Protein AF-A0A3M1GYH8-F1 (afdb_monomer_lite)

Structure (mmCIF, N/CA/C/O backbone):
data_AF-A0A3M1GYH8-F1
#
_entry.id   AF-A0A3M1GYH8-F1
#
loop_
_atom_site.group_PDB
_atom_site.id
_atom_site.type_symbol
_atom_site.label_atom_id
_atom_site.label_alt_id
_atom_site.label_comp_id
_atom_site.label_asym_id
_atom_site.label_entity_id
_atom_site.label_seq_id
_atom_site.pdbx_PDB_ins_code
_atom_site.Cartn_x
_atom_site.Cartn_y
_atom_site.Cartn_z
_atom_site.occupancy
_atom_site.B_iso_or_equiv
_atom_site.auth_seq_id
_atom_site.auth_comp_id
_atom_site.auth_asym_id
_atom_site.auth_atom_id
_atom_site.pdbx_PDB_model_num
ATOM 1 N N . GLY A 1 1 ? -8.811 22.558 -6.169 1.00 33.16 1 GLY A N 1
ATOM 2 C CA . GLY A 1 1 ? -7.437 22.663 -5.653 1.00 33.16 1 GLY A CA 1
ATOM 3 C C . GLY A 1 1 ? -6.498 22.270 -6.764 1.00 33.16 1 GLY A C 1
ATOM 4 O O . GLY A 1 1 ? -6.787 21.299 -7.447 1.00 33.16 1 GLY A O 1
ATOM 5 N N . SER A 1 2 ? -5.457 23.058 -7.014 1.00 28.38 2 SER A N 1
ATOM 6 C CA . SER A 1 2 ? -4.393 22.708 -7.958 1.00 28.38 2 SER A CA 1
ATOM 7 C C . SER A 1 2 ? -3.522 21.616 -7.342 1.00 28.38 2 SER A C 1
ATOM 9 O O . SER A 1 2 ? -2.990 21.822 -6.253 1.00 28.38 2 SER A O 1
ATOM 11 N N . VAL A 1 3 ? -3.391 20.479 -8.026 1.00 32.22 3 VAL A N 1
ATOM 12 C CA . VAL A 1 3 ? -2.439 19.415 -7.674 1.00 32.22 3 VAL A CA 1
ATOM 13 C C . VAL A 1 3 ? -1.034 20.034 -7.602 1.00 32.22 3 VAL A C 1
ATOM 15 O O . VAL A 1 3 ? -0.691 20.803 -8.509 1.00 32.22 3 VAL A O 1
ATOM 18 N N . PRO A 1 4 ? -0.227 19.774 -6.557 1.00 34.75 4 PRO A N 1
ATOM 19 C CA . PRO A 1 4 ? 1.136 20.282 -6.495 1.00 34.75 4 PRO A CA 1
ATOM 20 C C . PRO A 1 4 ? 1.913 19.807 -7.725 1.00 34.75 4 PRO A C 1
ATOM 22 O O . PRO A 1 4 ? 1.999 18.611 -7.994 1.00 34.75 4 PRO A O 1
ATOM 25 N N . SER A 1 5 ? 2.475 20.751 -8.481 1.00 37.00 5 SER A N 1
ATOM 26 C CA . SER A 1 5 ? 3.474 20.450 -9.502 1.00 37.00 5 SER A CA 1
ATOM 27 C C . SER A 1 5 ? 4.619 19.725 -8.810 1.00 37.00 5 SER A C 1
ATOM 29 O O . SER A 1 5 ? 5.303 20.324 -7.977 1.00 37.00 5 SER A O 1
ATOM 31 N N . TYR A 1 6 ? 4.842 18.455 -9.152 1.00 37.31 6 TYR A N 1
ATOM 32 C CA . TYR A 1 6 ? 6.109 17.799 -8.856 1.00 37.31 6 TYR A CA 1
ATOM 33 C C . TYR A 1 6 ? 7.228 18.745 -9.306 1.00 37.31 6 TYR A C 1
ATOM 35 O O . TYR A 1 6 ? 7.131 19.364 -10.372 1.00 37.31 6 TYR A O 1
ATOM 43 N N . ALA A 1 7 ? 8.223 18.949 -8.440 1.00 37.59 7 ALA A N 1
ATOM 44 C CA . ALA A 1 7 ? 9.401 19.735 -8.773 1.00 37.59 7 ALA A CA 1
ATOM 45 C C . ALA A 1 7 ? 9.906 19.285 -10.147 1.00 37.59 7 ALA A C 1
ATOM 47 O O . ALA A 1 7 ? 9.954 18.078 -10.400 1.00 37.59 7 ALA A O 1
ATOM 48 N N . SER A 1 8 ? 10.233 20.238 -11.028 1.00 36.84 8 SER A N 1
ATOM 49 C CA . SER A 1 8 ? 10.821 19.930 -12.330 1.00 36.84 8 SER A CA 1
ATOM 50 C C . SER A 1 8 ? 11.898 18.862 -12.132 1.00 36.84 8 SER A C 1
ATOM 52 O O . SER A 1 8 ? 12.734 19.046 -11.236 1.00 36.84 8 SER A O 1
ATOM 54 N N . PRO A 1 9 ? 11.870 17.747 -12.889 1.00 46.16 9 PRO A N 1
ATOM 55 C CA . PRO A 1 9 ? 12.898 16.729 -12.757 1.00 46.16 9 PRO A CA 1
ATOM 56 C C . PRO A 1 9 ? 14.263 17.418 -12.863 1.00 46.16 9 PRO A C 1
ATOM 58 O O . PRO A 1 9 ? 14.390 18.386 -13.629 1.00 46.16 9 PRO A O 1
ATOM 61 N N . PRO A 1 10 ? 15.269 16.991 -12.075 1.00 38.22 10 PRO A N 1
ATOM 62 C CA . PRO A 1 10 ? 16.609 17.540 -12.209 1.00 38.22 10 PRO A CA 1
ATOM 63 C C . PRO A 1 10 ? 16.991 17.497 -13.692 1.00 38.22 10 PRO A C 1
ATOM 65 O O . PRO A 1 10 ? 16.621 16.534 -14.371 1.00 38.22 10 PRO A O 1
ATOM 68 N N . PRO A 1 11 ? 17.651 18.544 -14.216 1.00 39.00 11 PRO A N 1
ATOM 69 C CA . PRO A 1 11 ? 17.961 18.629 -15.633 1.00 39.00 11 PRO A CA 1
ATOM 70 C C . PRO A 1 11 ? 18.660 17.339 -16.056 1.00 39.00 11 PRO A C 1
ATOM 72 O O . PRO A 1 11 ? 19.754 17.028 -15.589 1.00 39.00 11 PRO A O 1
ATOM 75 N N . PHE A 1 12 ? 17.978 16.561 -16.895 1.00 47.50 12 PHE A N 1
ATOM 76 C CA . PHE A 1 12 ? 18.555 15.398 -17.540 1.00 47.50 12 PHE A CA 1
ATOM 77 C C . PHE A 1 12 ? 19.643 15.922 -18.475 1.00 47.50 12 PHE A C 1
ATOM 79 O O . PHE A 1 12 ? 19.355 16.441 -19.554 1.00 47.50 12 PHE A O 1
ATOM 86 N N . ASP A 1 13 ? 20.894 15.854 -18.029 1.00 46.88 13 ASP A N 1
ATOM 87 C CA . ASP A 1 13 ? 22.036 16.105 -18.892 1.00 46.88 13 ASP A CA 1
ATOM 88 C C . ASP A 1 13 ? 22.201 14.894 -19.815 1.00 46.88 13 ASP A C 1
ATOM 90 O O . ASP A 1 13 ? 22.787 13.868 -19.458 1.00 46.88 13 ASP A O 1
ATOM 94 N N . ALA A 1 14 ? 21.646 15.010 -21.020 1.00 49.22 14 ALA A N 1
ATOM 95 C CA . ALA A 1 14 ? 21.750 13.999 -22.065 1.00 49.22 14 ALA A CA 1
ATOM 96 C C . ALA A 1 14 ? 23.208 13.674 -22.457 1.00 49.22 14 ALA A C 1
ATOM 98 O O . ALA A 1 14 ? 23.426 12.704 -23.179 1.00 49.22 14 ALA A O 1
ATOM 99 N N . SER A 1 15 ? 24.205 14.441 -21.992 1.00 52.69 15 SER A N 1
ATOM 100 C CA . SER A 1 15 ? 25.621 14.147 -22.228 1.00 52.69 15 SER A CA 1
ATOM 101 C C . SER A 1 15 ? 26.234 13.118 -21.261 1.00 52.69 15 SER A C 1
ATOM 103 O O . SER A 1 15 ? 27.322 12.620 -21.546 1.00 52.69 15 SER A O 1
ATOM 105 N N . ALA A 1 16 ? 25.539 12.739 -20.176 1.00 63.22 16 ALA A N 1
ATOM 106 C CA . ALA A 1 16 ? 26.040 11.778 -19.178 1.00 63.22 16 ALA A CA 1
ATOM 107 C C . ALA A 1 16 ? 25.104 10.582 -18.877 1.00 63.22 16 ALA A C 1
ATOM 109 O O . ALA A 1 16 ? 25.519 9.648 -18.188 1.00 63.22 16 ALA A O 1
ATOM 110 N N . GLY A 1 17 ? 23.857 10.585 -19.366 1.00 72.00 17 GLY A N 1
ATOM 111 C CA . GLY A 1 17 ? 22.871 9.520 -19.123 1.00 72.00 17 GLY A CA 1
ATOM 112 C C . GLY A 1 17 ? 22.689 8.535 -20.287 1.00 72.00 17 GLY A C 1
ATOM 113 O O . GLY A 1 17 ? 22.972 8.851 -21.439 1.00 72.00 17 GLY A O 1
ATOM 114 N N . PHE A 1 18 ? 22.154 7.343 -20.000 1.00 85.69 18 PHE A N 1
ATOM 115 C CA . PHE A 1 18 ? 21.715 6.394 -21.031 1.00 85.69 18 PHE A CA 1
ATOM 116 C C . PHE A 1 18 ? 20.338 6.790 -21.582 1.00 85.69 18 PHE A C 1
ATOM 118 O O . PHE A 1 18 ? 19.432 7.108 -20.808 1.00 85.69 18 PHE A O 1
ATOM 125 N N . SER A 1 19 ? 20.138 6.714 -22.899 1.00 90.88 19 SER A N 1
ATOM 126 C CA . SER A 1 19 ? 18.808 6.862 -23.504 1.00 90.88 19 SER A CA 1
ATOM 127 C C . SER A 1 19 ? 17.868 5.733 -23.063 1.00 90.88 19 SER A C 1
ATOM 129 O O . SER A 1 19 ? 18.322 4.655 -22.681 1.00 90.88 19 SER A O 1
ATOM 131 N N . THR A 1 20 ? 16.550 5.932 -23.158 1.00 93.56 20 THR A N 1
ATOM 132 C CA . THR A 1 20 ? 15.561 4.868 -22.883 1.00 93.56 20 THR A CA 1
ATOM 133 C C . THR A 1 20 ? 15.814 3.616 -23.725 1.00 93.56 20 THR A C 1
ATOM 135 O O . THR A 1 20 ? 15.676 2.503 -23.227 1.00 93.56 20 THR A O 1
ATOM 138 N N . ALA A 1 21 ? 16.290 3.782 -24.964 1.00 91.69 21 ALA A N 1
ATOM 139 C CA . ALA A 1 21 ? 16.664 2.665 -25.822 1.00 91.69 21 ALA A CA 1
ATOM 140 C C . ALA A 1 21 ? 17.897 1.899 -25.316 1.00 91.69 21 ALA A C 1
ATOM 142 O O . ALA A 1 21 ? 17.893 0.669 -25.292 1.00 91.69 21 ALA A O 1
ATOM 143 N N . GLN A 1 22 ? 18.940 2.610 -24.871 1.00 91.50 22 GLN A N 1
ATOM 144 C CA . GLN A 1 22 ? 20.123 1.986 -24.266 1.00 91.50 22 GLN A CA 1
ATOM 145 C C . GLN A 1 22 ? 19.772 1.273 -22.957 1.00 91.50 22 GLN A C 1
ATOM 147 O O . GLN A 1 22 ? 20.241 0.161 -22.722 1.00 91.50 22 GLN A O 1
ATOM 152 N N . GLN A 1 23 ? 18.916 1.883 -22.134 1.00 95.12 23 GLN A N 1
ATOM 153 C CA . GLN A 1 23 ? 18.420 1.271 -20.902 1.00 95.12 23 GLN A CA 1
ATOM 154 C C . GLN A 1 23 ? 17.606 0.009 -21.200 1.00 95.12 23 GLN A C 1
ATOM 156 O O . GLN A 1 23 ? 17.856 -1.020 -20.584 1.00 95.12 23 GLN A O 1
ATOM 161 N N . GLY A 1 24 ? 16.699 0.042 -22.181 1.00 94.94 24 GLY A N 1
ATOM 162 C CA . GLY A 1 24 ? 15.932 -1.137 -22.585 1.00 94.94 24 GLY A CA 1
ATOM 163 C C . GLY A 1 24 ? 16.817 -2.279 -23.082 1.00 94.94 24 GLY A C 1
ATOM 164 O O . GLY A 1 24 ? 16.659 -3.412 -22.631 1.00 94.94 24 GLY A O 1
ATOM 165 N N . ALA A 1 25 ? 17.790 -1.986 -23.951 1.00 92.62 25 ALA A N 1
ATOM 166 C CA . ALA A 1 25 ? 18.736 -2.992 -24.436 1.00 92.62 25 ALA A CA 1
ATOM 167 C C . ALA A 1 25 ? 19.546 -3.623 -23.289 1.00 92.62 25 ALA A C 1
ATOM 169 O O . ALA A 1 25 ? 19.717 -4.841 -23.246 1.00 92.62 25 ALA A O 1
ATOM 170 N N . PHE A 1 26 ? 20.003 -2.805 -22.337 1.00 94.94 26 PHE A N 1
ATOM 171 C CA . PHE A 1 26 ? 20.689 -3.282 -21.139 1.00 94.94 26 PHE A CA 1
ATOM 172 C C . PHE A 1 26 ? 19.786 -4.178 -20.280 1.00 94.94 26 PHE A C 1
ATOM 174 O O . PHE A 1 26 ? 20.186 -5.285 -19.926 1.00 94.94 26 PHE A O 1
ATOM 181 N N . LEU A 1 27 ? 18.559 -3.739 -19.988 1.00 96.88 27 LEU A N 1
ATOM 182 C CA . LEU A 1 27 ? 17.605 -4.479 -19.158 1.00 96.88 27 LEU A CA 1
ATOM 183 C C . LEU A 1 27 ? 17.243 -5.838 -19.769 1.00 96.88 27 LEU A C 1
ATOM 185 O O . LEU A 1 27 ? 17.259 -6.845 -19.063 1.00 96.88 27 LEU A O 1
ATOM 189 N N . ALA A 1 28 ? 16.998 -5.898 -21.080 1.00 96.88 28 ALA A N 1
ATOM 190 C CA . ALA A 1 28 ? 16.727 -7.158 -21.766 1.00 96.88 28 ALA A CA 1
ATOM 191 C C . ALA A 1 28 ? 17.934 -8.110 -21.761 1.00 96.88 28 ALA A C 1
ATOM 193 O O . ALA A 1 28 ? 17.761 -9.314 -21.569 1.00 96.88 28 ALA A O 1
ATOM 194 N N . ALA A 1 29 ? 19.155 -7.588 -21.920 1.00 96.75 29 ALA A N 1
ATOM 195 C CA . ALA A 1 29 ? 20.368 -8.398 -21.831 1.00 96.75 29 ALA A CA 1
ATOM 196 C C . ALA A 1 29 ? 20.571 -8.971 -20.418 1.00 96.75 29 ALA A C 1
ATOM 198 O O . ALA A 1 29 ? 20.876 -10.154 -20.272 1.00 96.75 29 ALA A O 1
ATOM 199 N N . VAL A 1 30 ? 20.346 -8.163 -19.376 1.00 97.38 30 VAL A N 1
ATOM 200 C CA . VAL A 1 30 ? 20.396 -8.622 -17.978 1.00 97.38 30 VAL A CA 1
ATOM 201 C C . VAL A 1 30 ? 19.340 -9.695 -17.725 1.00 97.38 30 VAL A C 1
ATOM 203 O O . VAL A 1 30 ? 19.663 -10.740 -17.167 1.00 97.38 30 VAL A O 1
ATOM 206 N N . ALA A 1 31 ? 18.104 -9.487 -18.178 1.00 98.19 31 ALA A N 1
ATOM 207 C CA . ALA A 1 31 ? 17.031 -10.465 -18.027 1.00 98.19 31 ALA A CA 1
ATOM 208 C C . ALA A 1 31 ? 17.345 -11.807 -18.706 1.00 98.19 31 ALA A C 1
ATOM 210 O O . ALA A 1 31 ? 17.054 -12.864 -18.148 1.00 98.19 31 ALA A O 1
ATOM 211 N N . ALA A 1 32 ? 17.971 -11.780 -19.887 1.00 97.88 32 ALA A N 1
ATOM 212 C CA . ALA A 1 32 ? 18.401 -12.991 -20.578 1.00 97.88 32 ALA A CA 1
ATOM 213 C C . ALA A 1 32 ? 19.464 -13.767 -19.781 1.00 97.88 32 ALA A C 1
ATOM 215 O O . ALA A 1 32 ? 19.373 -14.987 -19.687 1.00 97.88 32 ALA A O 1
ATOM 216 N N . ILE A 1 33 ? 20.427 -13.068 -19.167 1.00 98.25 33 ILE A N 1
ATOM 217 C CA . ILE A 1 33 ? 21.437 -13.686 -18.292 1.00 98.25 33 ILE A CA 1
ATOM 218 C C . ILE A 1 33 ? 20.775 -14.279 -17.045 1.00 98.25 33 ILE A C 1
ATOM 220 O O . ILE A 1 33 ? 21.054 -15.422 -16.696 1.00 98.25 33 ILE A O 1
ATOM 224 N N . VAL A 1 34 ? 19.865 -13.541 -16.400 1.00 98.44 34 VAL A N 1
ATOM 225 C CA . VAL A 1 34 ? 19.120 -14.043 -15.233 1.00 98.44 34 VAL A CA 1
ATOM 226 C C . VAL A 1 34 ? 18.387 -15.335 -15.584 1.00 98.44 34 VAL A C 1
ATOM 228 O O . VAL A 1 34 ? 18.544 -16.322 -14.877 1.00 98.44 34 VAL A O 1
ATOM 231 N N . ARG A 1 35 ? 17.664 -15.370 -16.710 1.00 98.31 35 ARG A N 1
ATOM 232 C CA . ARG A 1 35 ? 16.920 -16.564 -17.146 1.00 98.31 35 ARG A CA 1
ATOM 233 C C . ARG A 1 35 ? 17.801 -17.711 -17.633 1.00 98.31 35 ARG A C 1
ATOM 235 O O . ARG A 1 35 ? 17.350 -18.851 -17.653 1.00 98.31 35 ARG A O 1
ATOM 242 N N . GLN A 1 36 ? 19.034 -17.432 -18.049 1.00 97.94 36 GLN A N 1
ATOM 243 C CA . GLN A 1 36 ? 20.000 -18.479 -18.369 1.00 97.94 36 GLN A CA 1
ATOM 244 C C . GLN A 1 36 ? 20.425 -19.242 -17.107 1.00 97.94 36 GLN A C 1
ATOM 246 O O . GLN A 1 36 ? 20.578 -20.461 -17.163 1.00 97.94 36 GLN A O 1
ATOM 251 N N . GLU A 1 37 ? 20.613 -18.530 -15.995 1.00 98.50 37 GLU A N 1
ATOM 252 C CA . GLU A 1 37 ? 21.020 -19.116 -14.712 1.00 98.50 37 GLU A CA 1
ATOM 253 C C . GLU A 1 37 ? 19.828 -19.678 -13.921 1.00 98.50 37 GLU A C 1
ATOM 255 O O . GLU A 1 37 ? 19.941 -20.727 -13.290 1.00 98.50 37 GLU A O 1
ATOM 260 N N . ASP A 1 38 ? 18.676 -19.007 -13.984 1.00 98.62 38 ASP A N 1
ATOM 261 C CA . ASP A 1 38 ? 17.426 -19.410 -13.341 1.00 98.62 38 ASP A CA 1
ATOM 262 C C . ASP A 1 38 ? 16.237 -19.217 -14.304 1.00 98.62 38 ASP A C 1
ATOM 264 O O . ASP A 1 38 ? 15.661 -18.126 -14.381 1.00 98.62 38 ASP A O 1
ATOM 268 N N . PRO A 1 39 ? 15.853 -20.266 -15.057 1.00 97.75 39 PRO A N 1
ATOM 269 C CA . PRO A 1 39 ? 14.738 -20.201 -16.000 1.00 97.75 39 PRO A CA 1
ATOM 270 C C . PRO A 1 39 ? 13.377 -19.889 -15.363 1.00 97.75 39 PRO A C 1
ATOM 272 O O . PRO A 1 39 ? 12.478 -19.444 -16.078 1.00 97.75 39 PRO A O 1
ATOM 275 N N . ASP A 1 40 ? 13.229 -20.103 -14.052 1.00 98.00 40 ASP A N 1
ATOM 276 C CA . ASP A 1 40 ? 11.990 -19.868 -13.303 1.00 98.00 40 ASP A CA 1
ATOM 277 C C . ASP A 1 40 ? 11.972 -18.483 -12.623 1.00 98.00 40 ASP A C 1
ATOM 279 O O . ASP A 1 40 ? 11.001 -18.128 -11.942 1.00 98.00 40 ASP A O 1
ATOM 283 N N . ALA A 1 41 ? 13.024 -17.675 -12.807 1.00 98.12 41 ALA A N 1
ATOM 284 C CA . ALA A 1 41 ? 13.123 -16.346 -12.224 1.00 98.12 41 ALA A CA 1
ATOM 285 C C . ALA A 1 41 ? 11.974 -15.433 -12.681 1.00 98.12 41 ALA A C 1
ATOM 287 O O . ALA A 1 41 ? 11.766 -15.197 -13.873 1.00 98.12 41 ALA A O 1
ATOM 288 N N . VAL A 1 42 ? 11.280 -14.842 -11.705 1.00 98.19 42 VAL A N 1
ATOM 289 C CA . VAL A 1 42 ? 10.278 -13.794 -11.929 1.00 98.19 42 VAL A CA 1
ATOM 290 C C . VAL A 1 42 ? 10.973 -12.438 -11.928 1.00 98.19 42 VAL A C 1
ATOM 292 O O . VAL A 1 42 ? 11.483 -11.988 -10.899 1.00 98.19 42 VAL A O 1
ATOM 295 N N . ILE A 1 43 ? 10.978 -11.765 -13.073 1.00 98.44 43 ILE A N 1
ATOM 296 C CA . ILE A 1 43 ? 11.689 -10.501 -13.256 1.00 98.44 43 ILE A CA 1
ATOM 297 C C . ILE A 1 43 ? 10.729 -9.327 -13.069 1.00 98.44 43 ILE A C 1
ATOM 299 O O . ILE A 1 43 ? 9.735 -9.174 -13.782 1.00 98.44 43 ILE A O 1
ATOM 303 N N . LEU A 1 44 ? 11.051 -8.453 -12.121 1.00 98.19 44 LEU A N 1
ATOM 304 C CA . LEU A 1 44 ? 10.368 -7.176 -11.948 1.00 98.19 44 LEU A CA 1
ATOM 305 C C . LEU A 1 44 ? 10.942 -6.118 -12.890 1.00 98.19 44 LEU A C 1
ATOM 307 O O . LEU A 1 44 ? 12.157 -5.991 -13.041 1.00 98.19 44 LEU A O 1
ATOM 311 N N . LEU A 1 45 ? 10.056 -5.298 -13.456 1.00 97.88 45 LEU A N 1
ATOM 312 C CA . LEU A 1 45 ? 10.432 -4.030 -14.078 1.00 97.88 45 LEU A CA 1
ATOM 313 C C . LEU A 1 45 ? 11.243 -3.169 -13.077 1.00 97.88 45 LEU A C 1
ATOM 315 O O . LEU A 1 45 ? 11.000 -3.250 -11.873 1.00 97.88 45 LEU A O 1
ATOM 319 N N . PRO A 1 46 ? 12.176 -2.306 -13.508 1.00 95.75 46 PRO A N 1
ATOM 320 C CA . PRO A 1 46 ? 12.686 -1.257 -12.630 1.00 95.75 46 PRO A CA 1
ATOM 321 C C . PRO A 1 46 ? 11.545 -0.414 -12.043 1.00 95.75 46 PRO A C 1
ATOM 323 O O . PRO A 1 46 ? 10.554 -0.143 -12.724 1.00 95.75 46 PRO A O 1
ATOM 326 N N . GLY A 1 47 ? 11.682 -0.012 -10.779 1.00 93.81 47 GLY A N 1
ATOM 327 C CA . GLY A 1 47 ? 10.646 0.732 -10.067 1.00 93.81 47 GLY A CA 1
ATOM 328 C C . GLY A 1 47 ? 10.352 2.082 -10.708 1.00 93.81 47 GLY A C 1
ATOM 329 O O . GLY A 1 47 ? 11.218 2.956 -10.767 1.00 93.81 47 GLY A O 1
ATOM 330 N N . LEU A 1 48 ? 9.120 2.257 -11.187 1.00 96.38 48 LEU A N 1
ATOM 331 C CA . LEU A 1 48 ? 8.653 3.536 -11.715 1.00 96.38 48 LEU A CA 1
ATOM 332 C C . LEU A 1 48 ? 8.424 4.512 -10.558 1.00 96.38 48 LEU A C 1
ATOM 334 O O . LEU A 1 48 ? 7.774 4.155 -9.576 1.00 96.38 48 LEU A O 1
ATOM 338 N N . SER A 1 49 ? 8.865 5.765 -10.690 1.00 89.69 49 SER A N 1
ATOM 339 C CA . SER A 1 49 ? 8.706 6.811 -9.660 1.00 89.69 49 SER A CA 1
ATOM 340 C C . SER A 1 49 ? 7.270 7.371 -9.569 1.00 89.69 49 SER A C 1
ATOM 342 O O . SER A 1 49 ? 7.067 8.541 -9.240 1.00 89.69 49 SER A O 1
ATOM 344 N N . GLY A 1 50 ? 6.274 6.540 -9.864 1.00 89.69 50 GLY A N 1
ATOM 345 C CA . GLY A 1 50 ? 4.865 6.894 -9.964 1.00 89.69 50 GLY A CA 1
ATOM 346 C C . GLY A 1 50 ? 4.271 6.529 -11.320 1.00 89.69 50 GLY A C 1
ATOM 347 O O . GLY A 1 50 ? 4.994 6.239 -12.271 1.00 89.69 50 GLY A O 1
ATOM 348 N N . PRO A 1 51 ? 2.937 6.558 -11.445 1.00 88.56 51 PRO A N 1
ATOM 349 C CA . PRO A 1 51 ? 2.264 6.375 -12.724 1.00 88.56 51 PRO A CA 1
ATOM 350 C C . PRO A 1 51 ? 2.184 7.682 -13.536 1.00 88.56 51 PRO A C 1
ATOM 352 O O . PRO A 1 51 ? 1.212 7.888 -14.263 1.00 88.56 51 PRO A O 1
ATOM 355 N N . ASP A 1 52 ? 3.150 8.590 -13.389 1.00 89.19 52 ASP A N 1
ATOM 356 C CA . ASP A 1 52 ? 3.143 9.919 -14.010 1.00 89.19 52 ASP A CA 1
ATOM 357 C C . ASP A 1 52 ? 3.564 9.903 -15.490 1.00 89.19 52 ASP A C 1
ATOM 359 O O . ASP A 1 52 ? 3.981 8.880 -16.034 1.00 89.19 52 ASP A O 1
ATOM 363 N N . GLY A 1 53 ? 3.433 11.047 -16.170 1.00 87.44 53 GLY A N 1
ATOM 364 C CA . GLY A 1 53 ? 3.774 11.164 -17.593 1.00 87.44 53 GLY A CA 1
ATOM 365 C C . GLY A 1 53 ? 5.239 10.831 -17.888 1.00 87.44 53 GLY A C 1
ATOM 366 O O . GLY A 1 53 ? 5.520 10.122 -18.846 1.00 87.44 53 GLY A O 1
ATOM 367 N N . TRP A 1 54 ? 6.163 11.251 -17.019 1.00 89.06 54 TRP A N 1
ATOM 368 C CA . TRP A 1 54 ? 7.588 10.972 -17.199 1.00 89.06 54 TRP A CA 1
ATOM 369 C C . TRP A 1 54 ? 7.893 9.468 -17.151 1.00 89.06 54 TRP A C 1
ATOM 371 O O . TRP A 1 54 ? 8.585 8.948 -18.027 1.00 89.06 54 TRP A O 1
ATOM 381 N N . SER A 1 55 ? 7.335 8.750 -16.173 1.00 93.56 55 SER A N 1
ATOM 382 C CA . SER A 1 55 ? 7.518 7.301 -16.033 1.00 93.56 55 SER A CA 1
ATOM 383 C C . SER A 1 55 ? 6.895 6.536 -17.205 1.00 93.56 55 SER A C 1
ATOM 385 O O . SER A 1 55 ? 7.443 5.525 -17.653 1.00 93.56 55 SER A O 1
ATOM 387 N N . ARG A 1 56 ? 5.774 7.037 -17.742 1.00 95.06 56 ARG A N 1
ATOM 388 C CA . ARG A 1 56 ? 5.118 6.487 -18.938 1.00 95.06 56 ARG A CA 1
ATOM 389 C C . ARG A 1 56 ? 5.967 6.665 -20.191 1.00 95.06 56 ARG A C 1
ATOM 391 O O . ARG A 1 56 ? 6.164 5.691 -20.916 1.00 95.06 56 ARG A O 1
ATOM 398 N N . ASP A 1 57 ? 6.501 7.863 -20.411 1.00 93.75 57 ASP A N 1
ATOM 399 C CA . ASP A 1 57 ? 7.364 8.168 -21.555 1.00 93.75 57 ASP A CA 1
ATOM 400 C C . ASP A 1 57 ? 8.656 7.339 -21.502 1.00 93.75 57 ASP A C 1
ATOM 402 O O . ASP A 1 57 ? 9.087 6.763 -22.508 1.00 93.75 57 ASP A O 1
ATOM 406 N N . TRP A 1 58 ? 9.250 7.215 -20.307 1.00 95.31 58 TRP A N 1
ATOM 407 C CA . TRP A 1 58 ? 10.412 6.360 -20.078 1.00 95.31 58 TRP A CA 1
ATOM 408 C C . TRP A 1 58 ? 10.115 4.903 -20.446 1.00 95.31 58 TRP A C 1
ATOM 410 O O . TRP A 1 58 ? 10.835 4.313 -21.259 1.00 95.31 58 TRP A O 1
ATOM 420 N N . LEU A 1 59 ? 9.032 4.338 -19.900 1.00 96.94 59 LEU A N 1
ATOM 421 C CA . LEU A 1 59 ? 8.678 2.939 -20.125 1.00 96.94 59 LEU A CA 1
ATOM 422 C C . LEU A 1 59 ? 8.306 2.680 -21.593 1.00 96.94 59 LEU A C 1
ATOM 424 O O . LEU A 1 59 ? 8.719 1.664 -22.147 1.00 96.94 59 LEU A O 1
ATOM 428 N N . GLN A 1 60 ? 7.610 3.602 -22.264 1.00 96.06 60 GLN A N 1
ATOM 429 C CA . GLN A 1 60 ? 7.349 3.503 -23.705 1.00 96.06 60 GLN A CA 1
ATOM 430 C C . GLN A 1 60 ? 8.641 3.454 -24.521 1.00 96.06 60 GLN A C 1
ATOM 432 O O . GLN A 1 60 ? 8.768 2.610 -25.407 1.00 96.06 60 GLN A O 1
ATOM 437 N N . GLY A 1 61 ? 9.615 4.312 -24.207 1.00 95.06 61 GLY A N 1
ATOM 438 C CA . GLY A 1 61 ? 10.916 4.301 -24.874 1.00 95.06 61 GLY A CA 1
ATOM 439 C C . GLY A 1 61 ? 11.685 2.993 -24.657 1.00 95.06 61 GLY A C 1
ATOM 440 O O . GLY A 1 61 ? 12.281 2.462 -25.594 1.00 95.06 61 GLY A O 1
ATOM 441 N N . VAL A 1 62 ? 11.630 2.444 -23.440 1.00 96.56 62 VAL A N 1
ATOM 442 C CA . VAL A 1 62 ? 12.229 1.144 -23.101 1.00 96.56 62 VAL A CA 1
ATOM 443 C C . VAL A 1 62 ? 11.556 0.005 -23.874 1.00 96.56 62 VAL A C 1
ATOM 445 O O . VAL A 1 62 ? 12.246 -0.803 -24.496 1.00 96.56 62 VAL A O 1
ATOM 448 N N . ILE A 1 63 ? 10.221 -0.037 -23.894 1.00 96.62 63 ILE A N 1
ATOM 449 C CA . ILE A 1 63 ? 9.444 -1.061 -24.610 1.00 96.62 63 ILE A CA 1
ATOM 450 C C . ILE A 1 63 ? 9.690 -0.987 -26.116 1.00 96.62 63 ILE A C 1
ATOM 452 O O . ILE A 1 63 ? 9.876 -2.021 -26.754 1.00 96.62 63 ILE A O 1
ATOM 456 N N . ALA A 1 64 ? 9.734 0.215 -26.693 1.00 95.44 64 ALA A N 1
ATOM 457 C CA . ALA A 1 64 ? 9.989 0.391 -28.120 1.00 95.44 64 ALA A CA 1
ATOM 458 C C . ALA A 1 64 ? 11.353 -0.178 -28.548 1.00 95.44 64 ALA A C 1
ATOM 460 O O . ALA A 1 64 ? 11.496 -0.639 -29.679 1.00 95.44 64 ALA A O 1
ATOM 461 N N . ALA A 1 65 ? 12.344 -0.161 -27.654 1.00 92.94 65 ALA A N 1
ATOM 462 C CA . ALA A 1 65 ? 13.684 -0.662 -27.936 1.00 92.94 65 ALA A CA 1
ATOM 463 C C . ALA A 1 65 ? 13.879 -2.153 -27.619 1.00 92.94 65 ALA A C 1
ATOM 465 O O . ALA A 1 65 ? 14.649 -2.818 -28.309 1.00 92.94 65 ALA A O 1
ATOM 466 N N . ALA A 1 66 ? 13.225 -2.668 -26.576 1.00 96.62 66 ALA A N 1
ATOM 467 C CA . ALA A 1 66 ? 13.524 -3.985 -26.005 1.00 96.62 66 ALA A CA 1
ATOM 468 C C . ALA A 1 66 ? 12.334 -4.956 -25.965 1.00 96.62 66 ALA A C 1
ATOM 470 O O . ALA A 1 66 ? 12.486 -6.106 -25.550 1.00 96.62 66 ALA A O 1
ATOM 471 N N . GLY A 1 67 ? 11.146 -4.510 -26.373 1.00 96.88 67 GLY A N 1
ATOM 472 C CA . GLY A 1 67 ? 9.907 -5.260 -26.209 1.00 96.88 67 GLY A CA 1
ATOM 473 C C . GLY A 1 67 ? 9.489 -5.398 -24.742 1.00 96.88 67 GLY A C 1
ATOM 474 O O . GLY A 1 67 ? 9.962 -4.683 -23.854 1.00 96.88 67 GLY A O 1
ATOM 475 N N . THR A 1 68 ? 8.565 -6.324 -24.490 1.00 97.19 68 THR A N 1
ATOM 476 C CA . THR A 1 68 ? 7.896 -6.500 -23.188 1.00 97.19 68 THR A CA 1
ATOM 477 C C . THR A 1 68 ? 8.192 -7.834 -22.508 1.00 97.19 68 THR A C 1
ATOM 479 O O . THR A 1 68 ? 7.732 -8.066 -21.392 1.00 97.19 68 THR A O 1
ATOM 482 N N . ASP A 1 69 ? 8.914 -8.736 -23.172 1.00 97.25 69 ASP A N 1
ATOM 483 C CA . ASP A 1 69 ? 9.018 -10.140 -22.748 1.00 97.25 69 ASP A CA 1
ATOM 484 C C . ASP A 1 69 ? 10.108 -10.372 -21.696 1.00 97.25 69 ASP A C 1
ATOM 486 O O . ASP A 1 69 ? 10.152 -11.422 -21.058 1.00 97.25 69 ASP A O 1
ATOM 490 N N . TRP A 1 70 ? 10.992 -9.395 -21.488 1.00 97.69 70 TRP A N 1
ATOM 491 C CA . TRP A 1 70 ? 12.133 -9.502 -20.578 1.00 97.69 70 TRP A CA 1
ATOM 492 C C . TRP A 1 70 ? 11.772 -9.317 -19.094 1.00 97.69 70 TRP A C 1
ATOM 494 O O . TRP A 1 70 ? 12.590 -9.628 -18.237 1.00 97.69 70 TRP A O 1
ATOM 504 N N . PHE A 1 71 ? 10.563 -8.848 -18.777 1.00 98.62 71 PHE A N 1
ATOM 505 C CA . PHE A 1 71 ? 10.057 -8.732 -17.406 1.00 98.62 71 PHE A CA 1
ATOM 506 C C . PHE A 1 71 ? 8.664 -9.339 -17.286 1.00 98.62 71 PHE A C 1
ATOM 508 O O . PHE A 1 71 ? 7.896 -9.374 -18.247 1.00 98.62 71 PHE A O 1
ATOM 515 N N . ASP A 1 72 ? 8.309 -9.761 -16.084 1.00 98.62 72 ASP A N 1
ATOM 516 C CA . ASP A 1 72 ? 7.070 -10.476 -15.790 1.00 98.62 72 ASP A CA 1
ATOM 517 C C . ASP A 1 72 ? 6.065 -9.580 -15.060 1.00 98.62 72 ASP A C 1
ATOM 519 O O . ASP A 1 72 ? 4.859 -9.701 -15.269 1.00 98.62 72 ASP A O 1
ATOM 523 N N . ILE A 1 73 ? 6.558 -8.630 -14.258 1.00 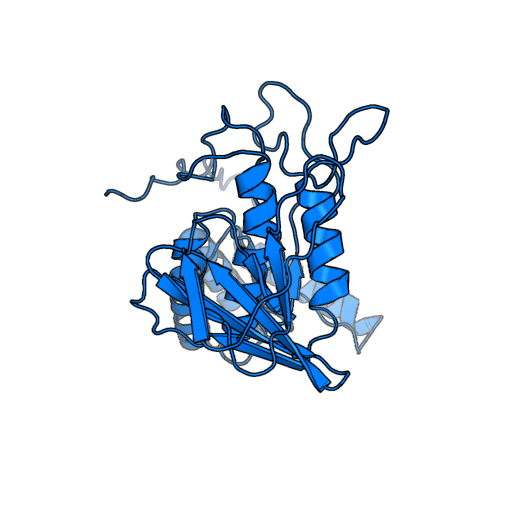98.75 73 ILE A N 1
ATOM 524 C CA . ILE A 1 73 ? 5.742 -7.812 -13.354 1.00 98.75 73 ILE A CA 1
ATOM 525 C C . ILE A 1 73 ? 6.042 -6.327 -13.551 1.00 98.75 73 ILE A C 1
ATOM 527 O O . ILE A 1 73 ? 7.195 -5.893 -13.481 1.00 98.75 73 ILE A O 1
ATOM 531 N N . VAL A 1 74 ? 4.990 -5.534 -13.757 1.00 98.50 74 VAL A N 1
ATOM 532 C CA . VAL A 1 74 ? 5.073 -4.069 -13.720 1.00 98.50 74 VAL A CA 1
ATOM 533 C C . VAL A 1 74 ? 5.026 -3.630 -12.264 1.00 98.50 74 VAL A C 1
ATOM 535 O O . VAL A 1 74 ? 4.249 -4.161 -11.475 1.00 98.50 74 VAL A O 1
ATOM 538 N N . ASN A 1 75 ? 5.817 -2.635 -11.882 1.00 98.44 75 ASN A N 1
ATOM 539 C CA . ASN A 1 75 ? 5.677 -2.032 -10.565 1.00 98.44 75 ASN A CA 1
ATOM 540 C C . ASN A 1 75 ? 5.889 -0.526 -10.595 1.00 98.44 75 ASN A C 1
ATOM 542 O O . ASN A 1 75 ? 6.475 0.017 -11.530 1.00 98.44 75 ASN A O 1
ATOM 546 N N . TYR A 1 76 ? 5.364 0.133 -9.572 1.00 98.19 76 TYR A N 1
ATOM 547 C CA . TYR A 1 76 ? 5.456 1.572 -9.399 1.00 98.19 76 TYR A CA 1
ATOM 548 C C . TYR A 1 76 ? 5.522 1.924 -7.918 1.00 98.19 76 TYR A C 1
ATOM 550 O O . TYR A 1 76 ? 5.140 1.134 -7.051 1.00 98.19 76 TYR A O 1
ATOM 558 N N . HIS A 1 77 ? 6.014 3.125 -7.648 1.00 97.12 77 HIS A N 1
ATOM 559 C CA . HIS A 1 77 ? 6.104 3.708 -6.322 1.00 97.12 77 HIS A CA 1
ATOM 560 C C . HIS A 1 77 ? 5.034 4.793 -6.190 1.00 97.12 77 HIS A C 1
ATOM 562 O O . HIS A 1 77 ? 4.891 5.629 -7.079 1.00 97.12 77 HIS A O 1
ATOM 568 N N . ASP A 1 78 ? 4.284 4.824 -5.091 1.00 94.88 78 ASP A N 1
ATOM 569 C CA . ASP A 1 78 ? 3.278 5.864 -4.853 1.00 94.88 78 ASP A CA 1
ATOM 570 C C . ASP A 1 78 ? 3.423 6.453 -3.452 1.00 94.88 78 ASP A C 1
ATOM 572 O O . ASP A 1 78 ? 3.010 5.864 -2.452 1.00 94.88 78 ASP A O 1
ATOM 576 N N . TYR A 1 79 ? 3.996 7.652 -3.400 1.00 93.31 79 TYR A N 1
ATOM 577 C CA . TYR A 1 79 ? 4.133 8.461 -2.187 1.00 93.31 79 TYR A CA 1
ATOM 578 C C . TYR A 1 79 ? 3.120 9.605 -2.118 1.00 93.31 79 TYR A C 1
ATOM 580 O O . TYR A 1 79 ? 3.122 10.353 -1.146 1.00 93.31 79 TYR A O 1
ATOM 588 N N . GLY A 1 80 ? 2.263 9.747 -3.135 1.00 91.56 80 GLY A N 1
ATOM 589 C CA . GLY A 1 80 ? 1.253 10.795 -3.174 1.00 91.56 80 GLY A CA 1
ATOM 590 C C . GLY A 1 80 ? 0.138 10.559 -2.152 1.00 91.56 80 GLY A C 1
ATOM 591 O O . GLY A 1 80 ? 0.178 9.591 -1.386 1.00 91.56 80 GLY A O 1
ATOM 592 N N . PRO A 1 81 ? -0.896 11.409 -2.147 1.00 91.69 81 PRO A N 1
ATOM 593 C CA . PRO A 1 81 ? -1.998 11.319 -1.192 1.00 91.69 81 PRO A CA 1
ATOM 594 C C . PRO A 1 81 ? -2.706 9.974 -1.292 1.00 91.69 81 PRO A C 1
ATOM 596 O O . PRO A 1 81 ? -2.988 9.507 -2.401 1.00 91.69 81 PRO A O 1
ATOM 599 N N . TRP A 1 82 ? -2.965 9.327 -0.151 1.00 92.75 82 TRP A N 1
ATOM 600 C CA . TRP A 1 82 ? -3.541 7.977 -0.135 1.00 92.75 82 TRP A CA 1
ATOM 601 C C . TRP A 1 82 ? -4.930 7.948 -0.788 1.00 92.75 82 TRP A C 1
ATOM 603 O O . TRP A 1 82 ? -5.284 6.966 -1.435 1.00 92.75 82 TRP A O 1
ATOM 613 N N . ASN A 1 83 ? -5.706 9.026 -0.660 1.00 92.38 83 ASN A N 1
ATOM 614 C CA . ASN A 1 83 ? -7.067 9.151 -1.190 1.00 92.38 83 ASN A CA 1
ATOM 615 C C . ASN A 1 83 ? -7.106 9.196 -2.724 1.00 92.38 83 ASN A C 1
ATOM 617 O O . ASN A 1 83 ? -8.124 8.853 -3.319 1.00 92.38 83 ASN A O 1
ATOM 621 N N . ASP A 1 84 ? -5.987 9.539 -3.356 1.00 93.75 84 ASP A N 1
ATOM 622 C CA . ASP A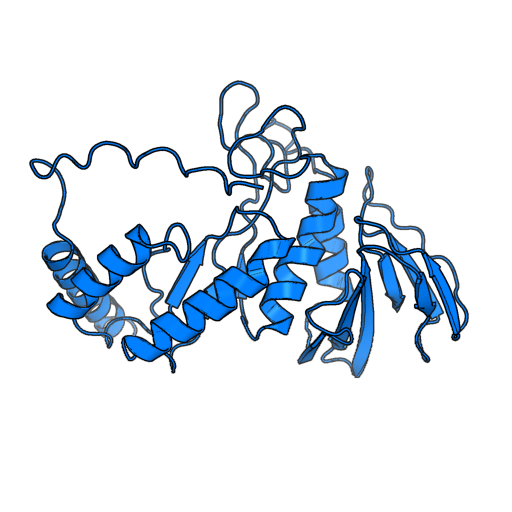 1 84 ? -5.846 9.585 -4.810 1.00 93.75 84 ASP A CA 1
ATOM 623 C C . ASP A 1 84 ? -5.208 8.307 -5.385 1.00 93.75 84 ASP A C 1
ATOM 625 O O . ASP A 1 84 ? -5.173 8.127 -6.605 1.00 93.75 84 ASP A O 1
ATOM 629 N N . LEU A 1 85 ? -4.709 7.404 -4.528 1.00 94.81 85 LEU A N 1
ATOM 630 C CA . LEU A 1 85 ? -3.995 6.187 -4.933 1.00 94.81 85 LEU A CA 1
ATOM 631 C C . LEU A 1 85 ? -4.835 5.330 -5.885 1.00 94.81 85 LEU A C 1
ATOM 633 O O . LEU A 1 85 ? -4.329 4.874 -6.907 1.00 94.81 85 LEU A O 1
ATOM 637 N N . LEU A 1 86 ? -6.126 5.140 -5.591 1.00 95.50 86 LEU A N 1
ATOM 638 C CA . LEU A 1 86 ? -7.007 4.316 -6.425 1.00 95.50 86 LEU A CA 1
ATOM 639 C C . LEU A 1 86 ? -7.258 4.946 -7.802 1.00 95.50 86 LEU A C 1
ATOM 641 O O . LEU A 1 86 ? -7.267 4.239 -8.810 1.00 95.50 86 LEU A O 1
ATOM 645 N N . ALA A 1 87 ? -7.426 6.270 -7.858 1.00 95.56 87 ALA A N 1
ATOM 646 C CA . ALA A 1 87 ? -7.607 6.987 -9.116 1.00 95.56 87 ALA A CA 1
ATOM 647 C C . ALA A 1 87 ? -6.345 6.889 -9.987 1.00 95.56 87 ALA A C 1
ATOM 649 O O . ALA A 1 87 ? -6.433 6.527 -11.161 1.00 95.56 87 ALA A O 1
ATOM 650 N N . ARG A 1 88 ? -5.165 7.118 -9.393 1.00 95.88 88 ARG A N 1
ATOM 651 C CA . ARG A 1 88 ? -3.870 6.958 -10.073 1.00 95.88 88 ARG A CA 1
ATOM 652 C C . ARG A 1 88 ? -3.631 5.525 -10.541 1.00 95.88 88 ARG A C 1
ATOM 654 O O . ARG A 1 88 ? -3.184 5.326 -11.666 1.00 95.88 88 ARG A O 1
ATOM 661 N N . HIS A 1 89 ? -3.946 4.536 -9.707 1.00 97.12 89 HIS A N 1
ATOM 662 C CA . HIS A 1 89 ? -3.828 3.125 -10.065 1.00 97.12 89 HIS A CA 1
ATOM 663 C C . HIS A 1 89 ? -4.739 2.765 -11.246 1.00 97.12 89 HIS A C 1
ATOM 665 O O . HIS A 1 89 ? -4.287 2.144 -12.202 1.00 97.12 89 HIS A O 1
ATOM 671 N N . THR A 1 90 ? -5.999 3.205 -11.219 1.00 97.06 90 THR A N 1
ATOM 672 C CA . THR A 1 90 ? -6.969 2.940 -12.294 1.00 97.06 90 THR A CA 1
ATOM 673 C C . THR A 1 90 ? -6.511 3.534 -13.627 1.00 97.06 90 THR A C 1
ATOM 675 O O . THR A 1 90 ? -6.529 2.849 -14.650 1.00 97.06 90 THR A O 1
ATOM 678 N N . ASP A 1 91 ? -6.047 4.786 -13.616 1.00 97.50 91 ASP A N 1
ATOM 679 C CA . ASP A 1 91 ? -5.487 5.440 -14.803 1.00 97.50 91 ASP A CA 1
ATOM 680 C C . ASP A 1 91 ? -4.225 4.717 -15.310 1.00 97.50 91 ASP A C 1
ATOM 682 O O . ASP A 1 91 ? -4.056 4.507 -16.512 1.00 97.50 91 ASP A O 1
ATOM 686 N N . PHE A 1 92 ? -3.371 4.249 -14.396 1.00 97.69 92 PHE A N 1
ATOM 687 C CA . PHE A 1 92 ? -2.181 3.479 -14.745 1.00 97.69 92 PHE A CA 1
ATOM 688 C C . PHE A 1 92 ? -2.512 2.132 -15.395 1.00 97.69 92 PHE A C 1
ATOM 690 O O . PHE A 1 92 ? -1.923 1.794 -16.420 1.00 97.69 92 PHE A O 1
ATOM 697 N N . VAL A 1 93 ? -3.478 1.383 -14.854 1.00 98.25 93 VAL A N 1
ATOM 698 C CA . VAL A 1 93 ? -3.963 0.117 -15.431 1.00 98.25 93 VAL A CA 1
ATOM 699 C C . VAL A 1 93 ? -4.500 0.336 -16.846 1.00 98.25 93 VAL A C 1
ATOM 701 O O . VAL A 1 93 ? -4.146 -0.407 -17.764 1.00 98.25 93 VAL A O 1
ATOM 704 N N . ALA A 1 94 ? -5.320 1.374 -17.045 1.00 98.06 94 ALA A N 1
ATOM 705 C CA . ALA A 1 94 ? -5.865 1.710 -18.358 1.00 98.06 94 ALA A CA 1
ATOM 706 C C . ALA A 1 94 ? -4.748 2.036 -19.364 1.00 98.06 94 ALA A C 1
ATOM 708 O O . ALA A 1 94 ? -4.743 1.530 -20.492 1.00 98.06 94 ALA A O 1
ATOM 709 N N . TRP A 1 95 ? -3.762 2.824 -18.934 1.00 98.00 95 TRP A N 1
ATOM 710 C CA . TRP A 1 95 ? -2.596 3.141 -19.745 1.00 98.00 95 TRP A CA 1
ATOM 711 C C . TRP A 1 95 ? -1.756 1.900 -20.078 1.00 98.00 95 TRP A C 1
ATOM 713 O O . TRP A 1 95 ? -1.442 1.701 -21.252 1.00 98.00 95 TRP A O 1
ATOM 723 N N . LEU A 1 96 ? -1.461 1.027 -19.107 1.00 98.06 96 LEU A N 1
ATOM 724 C CA . LEU A 1 96 ? -0.753 -0.237 -19.345 1.00 98.06 96 LEU A CA 1
ATOM 725 C C . LEU A 1 96 ? -1.479 -1.097 -20.385 1.00 98.06 96 LEU A C 1
ATOM 727 O O . LEU A 1 96 ? -0.840 -1.652 -21.279 1.00 98.06 96 LEU A O 1
ATOM 731 N N . GLY A 1 97 ? -2.812 -1.160 -20.323 1.00 98.06 97 GLY A N 1
ATOM 732 C CA . GLY A 1 97 ? -3.634 -1.817 -21.340 1.00 98.06 97 GLY A CA 1
ATOM 733 C C . GLY A 1 97 ? -3.403 -1.250 -22.745 1.00 98.06 97 GLY A C 1
ATOM 734 O O . GLY A 1 97 ? -3.204 -2.015 -23.689 1.00 98.06 97 GLY A O 1
ATOM 735 N N . SER A 1 98 ? -3.347 0.079 -22.877 1.00 96.75 98 SER A N 1
ATOM 736 C CA . SER A 1 98 ? -3.126 0.764 -24.163 1.00 96.75 98 SER A CA 1
ATOM 737 C C . SER A 1 98 ? -1.751 0.513 -24.792 1.00 96.75 98 SER A C 1
ATOM 739 O O . SER A 1 98 ? -1.622 0.597 -26.012 1.00 96.75 98 SER A O 1
ATOM 741 N N . VAL A 1 99 ? -0.740 0.166 -23.987 1.00 96.00 99 VAL A N 1
ATOM 742 C CA . VAL A 1 99 ? 0.623 -0.152 -24.454 1.00 96.00 99 VAL A CA 1
ATOM 743 C C . VAL A 1 99 ? 0.909 -1.660 -24.474 1.00 96.00 99 VAL A C 1
ATOM 745 O O . VAL A 1 99 ? 2.061 -2.072 -24.577 1.00 96.00 99 VAL A O 1
ATOM 748 N N . GLY A 1 100 ? -0.130 -2.500 -24.376 1.00 96.31 100 GLY A N 1
ATOM 749 C CA . GLY A 1 100 ? -0.007 -3.957 -24.492 1.00 96.31 100 GLY A CA 1
ATOM 750 C C . GLY A 1 100 ? 0.493 -4.673 -23.232 1.00 96.31 100 GLY A C 1
ATOM 751 O O . GLY A 1 100 ? 0.862 -5.841 -23.299 1.00 96.31 100 GLY A O 1
ATOM 752 N N . LEU A 1 101 ? 0.485 -4.006 -22.076 1.00 97.88 101 LEU A N 1
ATOM 753 C CA . LEU A 1 101 ? 0.928 -4.557 -20.789 1.00 97.88 101 LEU A CA 1
ATOM 754 C C . LEU A 1 10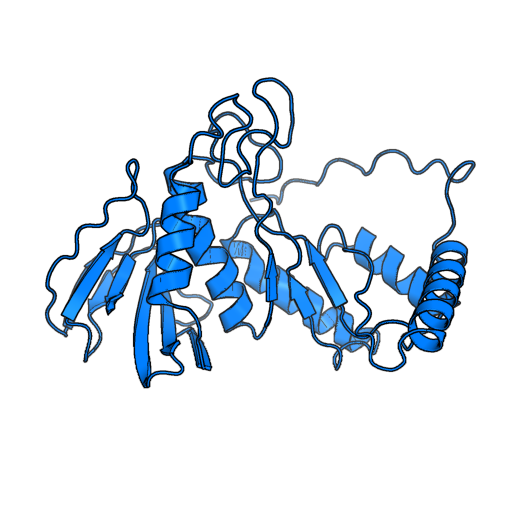1 ? -0.215 -4.951 -19.844 1.00 97.88 101 LEU A C 1
ATOM 756 O O . LEU A 1 101 ? 0.050 -5.413 -18.739 1.00 97.88 101 LEU A O 1
ATOM 760 N N . GLY A 1 102 ? -1.478 -4.809 -20.258 1.00 97.25 102 GLY A N 1
ATOM 761 C CA . GLY A 1 102 ? -2.645 -5.005 -19.382 1.00 97.25 102 GLY A CA 1
ATOM 762 C C . GLY A 1 102 ? -2.811 -6.409 -18.781 1.00 97.25 102 GLY A C 1
ATOM 763 O O . GLY A 1 102 ? -3.582 -6.571 -17.842 1.00 97.25 102 GLY A O 1
ATOM 764 N N . ALA A 1 103 ? -2.104 -7.419 -19.298 1.00 97.31 103 ALA A N 1
ATOM 765 C CA . ALA A 1 103 ? -2.118 -8.780 -18.754 1.00 97.31 103 ALA A CA 1
ATOM 766 C C . ALA A 1 103 ? -1.031 -9.036 -17.694 1.00 97.31 103 ALA A C 1
ATOM 768 O O . ALA A 1 103 ? -1.080 -10.061 -17.013 1.00 97.31 103 ALA A O 1
ATOM 769 N N . LYS A 1 104 ? -0.033 -8.150 -17.559 1.00 98.00 104 LYS A N 1
ATOM 770 C CA . LYS A 1 104 ? 1.041 -8.333 -16.576 1.00 98.00 104 LYS A CA 1
ATOM 771 C C . LYS A 1 104 ? 0.546 -7.960 -15.172 1.00 98.00 104 LYS A C 1
ATOM 773 O O . LYS A 1 104 ? -0.125 -6.936 -15.030 1.00 98.00 104 LYS A O 1
ATOM 778 N N . PRO A 1 105 ? 0.900 -8.728 -14.125 1.00 98.19 105 PRO A N 1
ATOM 779 C CA . PRO A 1 105 ? 0.645 -8.329 -12.747 1.00 98.19 105 PRO A CA 1
ATOM 780 C C . PRO A 1 105 ? 1.281 -6.972 -12.430 1.00 98.19 105 PRO A C 1
ATOM 782 O O . PRO A 1 105 ? 2.357 -6.644 -12.937 1.00 98.19 105 PRO A O 1
ATOM 785 N N . ILE A 1 106 ? 0.627 -6.212 -11.551 1.00 98.56 106 ILE A N 1
ATOM 786 C CA . ILE A 1 106 ? 1.096 -4.902 -11.099 1.00 98.56 106 ILE A CA 1
ATOM 787 C C . ILE A 1 106 ? 1.387 -4.971 -9.607 1.00 98.56 106 ILE A C 1
ATOM 789 O O . ILE A 1 106 ? 0.515 -5.363 -8.836 1.00 98.56 106 ILE A O 1
ATOM 793 N N . TRP A 1 107 ? 2.586 -4.577 -9.191 1.00 98.69 107 TRP A N 1
ATOM 794 C CA . TRP A 1 107 ? 2.981 -4.469 -7.786 1.00 98.69 107 TRP A CA 1
ATOM 795 C C . TRP A 1 107 ? 3.161 -3.001 -7.379 1.00 98.69 107 TRP A C 1
ATOM 797 O O . TRP A 1 107 ? 3.690 -2.195 -8.143 1.00 98.69 107 TRP A O 1
ATOM 807 N N . LEU A 1 108 ? 2.756 -2.656 -6.156 1.00 98.56 108 LEU A N 1
ATOM 808 C CA . LEU A 1 108 ? 3.084 -1.375 -5.527 1.00 98.56 108 LEU A CA 1
ATOM 809 C C . LEU A 1 108 ? 4.328 -1.594 -4.664 1.00 98.56 108 LEU A C 1
ATOM 811 O O . LEU A 1 108 ? 4.229 -1.952 -3.496 1.00 98.56 108 LEU A O 1
ATOM 815 N N . THR A 1 109 ? 5.510 -1.484 -5.254 1.00 98.44 109 THR A N 1
ATOM 816 C CA . THR A 1 109 ? 6.767 -1.900 -4.609 1.00 98.44 109 THR A CA 1
ATOM 817 C C . THR A 1 109 ? 7.259 -0.932 -3.547 1.00 98.44 109 THR A C 1
ATOM 819 O O . THR A 1 109 ? 7.936 -1.368 -2.618 1.00 98.44 109 THR A O 1
ATOM 822 N N . GLU A 1 110 ? 6.860 0.336 -3.627 1.00 97.56 110 GLU A N 1
ATOM 823 C CA . GLU A 1 110 ? 7.113 1.316 -2.579 1.00 97.56 110 GLU A CA 1
ATOM 824 C C . GLU A 1 110 ? 5.919 2.246 -2.365 1.00 97.56 110 GLU A C 1
ATOM 826 O O . GLU A 1 110 ? 5.390 2.870 -3.286 1.00 97.56 110 GLU A O 1
ATOM 831 N N . THR A 1 111 ? 5.517 2.384 -1.111 1.00 96.81 111 THR A N 1
ATOM 832 C CA . THR A 1 111 ? 4.564 3.392 -0.661 1.00 96.81 111 THR A CA 1
ATOM 833 C C . THR A 1 111 ? 4.834 3.733 0.797 1.00 96.81 111 THR A C 1
ATOM 835 O O . THR A 1 111 ? 5.414 2.935 1.530 1.00 96.81 111 THR A O 1
ATOM 838 N N . GLY A 1 112 ? 4.412 4.908 1.242 1.00 95.25 112 GLY A N 1
ATOM 839 C CA . GLY A 1 112 ? 4.569 5.315 2.630 1.00 95.25 112 GLY A CA 1
ATOM 840 C C . GLY A 1 112 ? 4.329 6.801 2.811 1.00 95.25 112 GLY A C 1
ATOM 841 O O . GLY A 1 112 ? 4.049 7.526 1.856 1.00 95.25 112 GLY A O 1
ATOM 842 N N . CYS A 1 113 ? 4.456 7.248 4.051 1.00 95.62 113 CYS A N 1
ATOM 843 C CA . CYS A 1 113 ? 4.425 8.654 4.430 1.00 95.62 113 CYS A CA 1
ATOM 844 C C . CYS A 1 113 ? 5.315 8.876 5.654 1.00 95.62 113 CYS A C 1
ATOM 846 O O . CYS A 1 113 ? 5.714 7.925 6.333 1.00 95.62 113 CYS A O 1
ATOM 848 N N . SER A 1 114 ? 5.657 10.133 5.918 1.00 95.50 114 SER A N 1
ATOM 849 C CA . SER A 1 114 ? 6.476 10.501 7.070 1.00 95.50 114 SER A CA 1
ATOM 850 C C . SER A 1 114 ? 5.608 10.687 8.312 1.00 95.50 114 SER A C 1
ATOM 852 O O . SER A 1 114 ? 4.466 11.132 8.219 1.00 95.50 114 SER A O 1
ATOM 854 N N . SER A 1 115 ? 6.154 10.396 9.491 1.00 95.75 115 SER A N 1
ATOM 855 C CA . SER A 1 115 ? 5.523 10.792 10.753 1.00 95.75 115 SER A CA 1
ATOM 856 C C . SER A 1 115 ? 5.868 12.225 11.183 1.00 95.75 115 SER A C 1
ATOM 858 O O . SER A 1 115 ? 5.326 12.695 12.182 1.00 95.75 115 SER A O 1
ATOM 860 N N . ASP A 1 116 ? 6.737 12.939 10.457 1.00 94.38 116 ASP A N 1
ATOM 861 C CA . ASP A 1 116 ? 7.152 14.299 10.819 1.00 94.38 116 ASP A CA 1
ATOM 862 C C . ASP A 1 116 ? 6.172 15.365 10.300 1.00 94.38 116 ASP A C 1
ATOM 864 O O . ASP A 1 116 ? 6.129 15.611 9.090 1.00 94.38 116 ASP A O 1
ATOM 868 N N . PRO A 1 117 ? 5.449 16.078 11.186 1.00 92.50 117 PRO A N 1
ATOM 869 C CA . PRO A 1 117 ? 4.485 17.105 10.788 1.00 92.50 117 PRO A CA 1
ATOM 870 C C . PRO A 1 117 ? 5.117 18.325 10.110 1.00 92.50 117 PRO A C 1
ATOM 872 O O . PRO A 1 117 ? 4.411 19.105 9.472 1.00 92.50 117 PRO A O 1
ATOM 875 N N . SER A 1 118 ? 6.433 18.520 10.237 1.00 90.94 118 SER A N 1
ATOM 876 C CA . SER A 1 118 ? 7.156 19.602 9.561 1.00 90.94 118 SER A CA 1
ATOM 877 C C . SER A 1 118 ? 7.538 19.269 8.118 1.00 90.94 118 SER A C 1
ATOM 879 O O . SER A 1 118 ? 7.941 20.159 7.365 1.00 90.94 118 SER A O 1
ATOM 881 N N . LEU A 1 119 ? 7.447 17.998 7.714 1.00 88.88 119 LEU A N 1
ATOM 882 C CA . LEU A 1 119 ? 7.749 17.585 6.353 1.00 88.88 119 LEU A CA 1
ATOM 883 C C . LEU A 1 119 ? 6.504 17.748 5.476 1.00 88.88 119 LEU A C 1
ATOM 885 O O . LEU A 1 119 ? 5.511 17.062 5.672 1.00 88.88 119 LEU A O 1
ATOM 889 N N . SER A 1 120 ? 6.570 18.633 4.484 1.00 81.56 120 SER A N 1
ATOM 890 C CA . SER A 1 120 ? 5.513 18.839 3.476 1.00 81.56 120 SER A CA 1
ATOM 891 C C . SER A 1 120 ? 5.875 18.277 2.097 1.00 81.56 120 SER A C 1
ATOM 893 O O . SER A 1 120 ? 5.160 18.474 1.117 1.00 81.56 120 SER A O 1
ATOM 895 N N . LEU A 1 121 ? 7.026 17.609 1.989 1.00 78.50 121 LEU A N 1
ATOM 896 C CA . LEU A 1 121 ? 7.500 17.035 0.738 1.00 78.50 121 LEU A CA 1
ATOM 897 C C . LEU A 1 121 ? 6.807 15.690 0.478 1.00 78.50 121 LEU A C 1
ATOM 899 O O . LEU A 1 121 ? 6.764 14.845 1.367 1.00 78.50 121 LEU A O 1
ATOM 903 N N . ARG A 1 122 ? 6.347 15.476 -0.765 1.00 69.62 122 ARG A N 1
ATOM 904 C CA . ARG A 1 122 ? 5.698 14.246 -1.286 1.00 69.62 122 ARG A CA 1
ATOM 905 C C . ARG A 1 122 ? 4.319 13.915 -0.699 1.00 69.62 122 ARG A C 1
ATOM 907 O O . ARG A 1 122 ? 3.570 13.208 -1.358 1.00 69.62 122 ARG A O 1
ATOM 914 N N . THR A 1 123 ? 3.944 14.493 0.435 1.00 65.69 123 THR A N 1
ATOM 915 C CA . THR A 1 123 ? 2.616 14.367 1.051 1.00 65.69 123 THR A CA 1
ATOM 916 C C . THR A 1 123 ? 1.988 15.751 1.213 1.00 65.69 123 THR A C 1
ATOM 918 O O . THR A 1 123 ? 2.558 16.610 1.883 1.00 65.69 123 THR A O 1
ATOM 921 N N . ASP A 1 124 ? 0.818 15.978 0.618 1.00 60.78 124 ASP A N 1
ATOM 922 C CA . ASP A 1 124 ? 0.052 17.228 0.766 1.00 60.78 124 ASP A CA 1
ATOM 923 C C . ASP A 1 124 ? -1.067 17.134 1.827 1.00 60.78 124 ASP A C 1
ATOM 925 O O . ASP A 1 124 ? -1.836 18.078 2.014 1.00 60.78 124 ASP A O 1
ATOM 929 N N . TYR A 1 125 ? -1.126 16.014 2.553 1.00 72.44 125 TYR A N 1
ATOM 930 C CA . TYR A 1 125 ? -1.975 15.802 3.722 1.00 72.44 125 TYR A CA 1
ATOM 931 C C . TYR A 1 125 ? -1.106 15.736 4.992 1.00 72.44 125 TYR A C 1
ATOM 933 O O . TYR A 1 125 ? 0.094 15.464 4.895 1.00 72.44 125 TYR A O 1
ATOM 941 N N . PRO A 1 126 ? -1.664 16.031 6.183 1.00 80.44 126 PRO A N 1
ATOM 942 C CA . PRO A 1 126 ? -0.862 16.225 7.387 1.00 80.44 126 PRO A CA 1
ATOM 943 C C . PRO A 1 126 ? -0.061 14.973 7.755 1.00 80.44 126 PRO A C 1
ATOM 945 O O . PRO A 1 126 ? -0.640 13.928 8.042 1.00 80.44 126 PRO A O 1
ATOM 948 N N . ASN A 1 127 ? 1.265 15.089 7.793 1.00 92.00 127 ASN A N 1
ATOM 949 C CA . ASN A 1 127 ? 2.123 14.052 8.353 1.00 92.00 127 ASN A CA 1
ATOM 950 C C . ASN A 1 127 ? 2.016 14.059 9.879 1.00 92.00 127 ASN A C 1
ATOM 952 O O . ASN A 1 127 ? 2.015 15.112 10.515 1.00 92.00 127 ASN A O 1
ATOM 956 N N . SER A 1 128 ? 1.917 12.876 10.472 1.00 95.56 128 SER A N 1
ATOM 957 C CA . SER A 1 128 ? 2.004 12.676 11.917 1.00 95.56 128 SER A CA 1
ATOM 958 C C . SER A 1 128 ? 2.246 11.194 12.213 1.00 95.56 128 SER A C 1
ATOM 960 O O . SER A 1 128 ? 2.003 10.354 11.337 1.00 95.56 128 SER A O 1
ATOM 962 N N . PRO A 1 129 ? 2.671 10.822 13.431 1.00 97.12 129 PRO A N 1
ATOM 963 C CA . PRO A 1 129 ? 2.746 9.416 13.821 1.00 97.12 129 PRO A CA 1
ATOM 964 C C . PRO A 1 129 ? 1.400 8.685 13.677 1.00 97.12 129 PRO A C 1
ATOM 966 O O . PRO A 1 129 ? 1.364 7.531 13.250 1.00 97.12 129 PRO A O 1
ATOM 969 N N . GLU A 1 130 ? 0.288 9.365 13.971 1.00 97.56 130 GLU A N 1
ATOM 970 C CA . GLU A 1 130 ? -1.076 8.849 13.805 1.00 97.56 130 GLU A CA 1
ATOM 971 C C . GLU A 1 130 ? -1.425 8.611 12.334 1.00 97.56 130 GLU A C 1
ATOM 973 O O . GLU A 1 130 ? -1.956 7.555 11.992 1.00 97.56 130 GLU A O 1
ATOM 978 N N . GLN A 1 131 ? -1.116 9.566 11.453 1.00 96.38 131 GLN A N 1
ATOM 979 C CA . GLN A 1 131 ? -1.412 9.445 10.023 1.00 96.38 131 GLN A CA 1
ATOM 980 C C . GLN A 1 131 ? -0.521 8.405 9.345 1.00 96.38 131 GLN A C 1
ATOM 982 O O . GLN A 1 131 ? -1.007 7.646 8.508 1.00 96.38 131 GLN A O 1
ATOM 987 N N . GLN A 1 132 ? 0.738 8.284 9.768 1.00 97.44 132 GLN A N 1
ATOM 988 C CA . GLN A 1 132 ? 1.614 7.213 9.309 1.00 97.44 132 GLN A CA 1
ATOM 989 C C . GLN A 1 132 ? 1.088 5.834 9.720 1.00 97.44 132 GLN A C 1
ATOM 991 O O . GLN A 1 132 ? 1.016 4.929 8.890 1.00 97.44 132 GLN A O 1
ATOM 996 N N . ALA A 1 133 ? 0.662 5.673 10.976 1.00 98.19 133 ALA A N 1
ATOM 997 C CA . ALA A 1 133 ? 0.037 4.437 11.441 1.00 98.19 133 ALA A CA 1
ATOM 998 C C . ALA A 1 133 ? -1.277 4.130 10.703 1.00 98.19 133 ALA A C 1
ATOM 1000 O O . ALA A 1 133 ? -1.548 2.970 10.394 1.00 98.19 133 ALA A O 1
ATOM 1001 N N . ALA A 1 134 ? -2.079 5.148 10.388 1.00 98.06 134 ALA A N 1
ATOM 1002 C CA . ALA A 1 134 ? -3.299 4.987 9.607 1.00 98.06 134 ALA A CA 1
ATOM 1003 C C . ALA A 1 134 ? -3.011 4.515 8.172 1.00 98.06 134 ALA A C 1
ATOM 1005 O O . ALA A 1 134 ? -3.672 3.604 7.670 1.00 98.06 134 ALA A O 1
ATOM 1006 N N . ASP A 1 135 ? -2.003 5.087 7.520 1.00 97.75 135 ASP A N 1
ATOM 1007 C CA . ASP A 1 135 ? -1.638 4.771 6.138 1.00 97.75 135 ASP A CA 1
ATOM 1008 C C . ASP A 1 135 ? -1.095 3.362 5.937 1.00 97.75 135 ASP A C 1
ATOM 1010 O O . ASP A 1 135 ? -1.274 2.798 4.853 1.00 97.75 135 ASP A O 1
ATOM 1014 N N . VAL A 1 136 ? -0.515 2.772 6.986 1.00 98.44 136 VAL A N 1
ATOM 1015 C CA . VAL A 1 136 ? -0.181 1.344 7.011 1.00 98.44 136 VAL A CA 1
ATOM 1016 C C . VAL A 1 136 ? -1.418 0.484 6.738 1.00 98.44 136 VAL A C 1
ATOM 1018 O O . VAL A 1 136 ? -1.286 -0.543 6.090 1.00 98.44 136 VAL A O 1
ATOM 1021 N N . PHE A 1 137 ? -2.623 0.907 7.135 1.00 98.69 137 PHE A N 1
ATOM 1022 C CA . PHE A 1 137 ? -3.870 0.235 6.750 1.00 98.69 137 PHE A CA 1
ATOM 1023 C C . PHE A 1 137 ? -4.439 0.756 5.430 1.00 98.69 137 PHE A C 1
ATOM 1025 O O . PHE A 1 137 ? -4.807 -0.045 4.568 1.00 98.69 137 PHE A O 1
ATOM 1032 N N . ARG A 1 138 ? -4.528 2.082 5.250 1.00 98.19 138 ARG A N 1
ATOM 1033 C CA . ARG A 1 138 ? -5.223 2.670 4.090 1.00 98.19 138 ARG A CA 1
ATOM 1034 C C . ARG A 1 138 ? -4.598 2.228 2.768 1.00 98.19 138 ARG A C 1
ATOM 1036 O O . ARG A 1 138 ? -5.318 1.764 1.885 1.00 98.19 138 ARG A O 1
ATOM 1043 N N . ARG A 1 139 ? -3.273 2.357 2.627 1.00 97.88 139 ARG A N 1
ATOM 1044 C CA . ARG A 1 139 ? -2.577 2.139 1.347 1.00 97.88 139 ARG A CA 1
ATOM 1045 C C . ARG A 1 139 ? -2.627 0.670 0.911 1.00 97.88 139 ARG A C 1
ATOM 1047 O O . ARG A 1 139 ? -3.062 0.433 -0.218 1.00 97.88 139 ARG A O 1
ATOM 1054 N N . PRO A 1 140 ? -2.292 -0.323 1.763 1.00 98.62 140 PRO A N 1
ATOM 1055 C CA . PRO A 1 140 ? -2.422 -1.720 1.371 1.00 98.62 140 PRO A CA 1
ATOM 1056 C C . PRO A 1 140 ? -3.864 -2.131 1.091 1.00 98.62 140 PRO A C 1
ATOM 1058 O O . PRO A 1 140 ? -4.094 -2.798 0.095 1.00 98.62 140 PRO A O 1
ATOM 1061 N N . LEU A 1 141 ? -4.851 -1.694 1.882 1.00 98.62 141 LEU A N 1
ATOM 1062 C CA . LEU A 1 141 ? -6.252 -2.062 1.634 1.00 98.62 141 LEU A CA 1
ATOM 1063 C C . LEU A 1 141 ? -6.798 -1.492 0.322 1.00 98.62 141 LEU A C 1
ATOM 1065 O O . LEU A 1 141 ? -7.498 -2.207 -0.394 1.00 98.62 141 LEU A O 1
ATOM 1069 N N . LEU A 1 142 ? -6.454 -0.245 -0.019 1.00 98.12 142 LEU A N 1
ATOM 1070 C CA . LEU A 1 142 ? -6.797 0.347 -1.316 1.00 98.12 142 LEU A CA 1
ATOM 1071 C C . LEU A 1 142 ? -6.175 -0.446 -2.471 1.00 98.12 142 LEU A C 1
ATOM 1073 O O . LEU A 1 142 ? -6.869 -0.777 -3.428 1.00 98.12 142 LEU A O 1
ATOM 1077 N N . ALA A 1 143 ? -4.888 -0.781 -2.367 1.00 98.31 143 ALA A N 1
ATOM 1078 C CA . ALA A 1 143 ? -4.171 -1.523 -3.398 1.00 98.31 143 ALA A CA 1
ATOM 1079 C C . ALA A 1 143 ? -4.670 -2.979 -3.522 1.00 98.31 143 ALA A C 1
ATOM 1081 O O . ALA A 1 143 ? -5.020 -3.420 -4.615 1.00 98.31 143 ALA A O 1
ATOM 1082 N N . TRP A 1 144 ? -4.783 -3.713 -2.412 1.00 98.56 144 TRP A N 1
ATOM 1083 C CA . TRP A 1 144 ? -5.293 -5.088 -2.382 1.00 98.56 144 TRP A CA 1
ATOM 1084 C C . TRP A 1 144 ? -6.742 -5.170 -2.865 1.00 98.56 144 TRP A C 1
ATOM 1086 O O . TRP A 1 144 ? -7.080 -6.067 -3.634 1.00 98.56 144 TRP A O 1
ATOM 1096 N N . GLY A 1 145 ? -7.590 -4.213 -2.474 1.00 98.00 145 GLY A N 1
ATOM 1097 C CA . GLY A 1 145 ? -8.964 -4.114 -2.969 1.00 98.00 145 GLY A CA 1
ATOM 1098 C C . GLY A 1 145 ? -9.059 -3.808 -4.468 1.00 98.00 145 GLY A C 1
ATOM 1099 O O . GLY A 1 145 ? -10.053 -4.168 -5.092 1.00 98.00 145 GLY A O 1
ATOM 1100 N N . ALA A 1 146 ? -8.020 -3.202 -5.051 1.00 97.50 146 ALA A N 1
ATOM 1101 C CA . ALA A 1 146 ? -7.873 -2.990 -6.491 1.00 97.50 146 ALA A CA 1
ATOM 1102 C C . ALA A 1 146 ? -7.193 -4.168 -7.221 1.00 97.50 146 ALA A C 1
ATOM 1104 O O . ALA A 1 146 ? -6.971 -4.097 -8.427 1.00 97.50 146 ALA A O 1
ATOM 1105 N N . GLY A 1 147 ? -6.867 -5.258 -6.518 1.00 97.56 147 GLY A N 1
ATOM 1106 C CA . GLY A 1 147 ? -6.249 -6.449 -7.105 1.00 97.56 147 GLY A CA 1
ATOM 1107 C C . GLY A 1 147 ? -4.722 -6.402 -7.216 1.00 97.56 147 GLY A C 1
ATOM 1108 O O . GLY A 1 147 ? -4.141 -7.287 -7.839 1.00 97.56 147 GLY A O 1
ATOM 1109 N N . VAL A 1 148 ? -4.053 -5.421 -6.603 1.00 98.25 148 VAL A N 1
ATOM 1110 C CA . VAL A 1 148 ? -2.586 -5.397 -6.481 1.00 98.25 148 VAL A CA 1
ATOM 1111 C C . VAL A 1 148 ? -2.173 -6.450 -5.446 1.00 98.25 148 VAL A C 1
ATOM 1113 O O . VAL A 1 148 ? -2.539 -6.302 -4.287 1.00 98.25 148 VAL A O 1
ATOM 1116 N N . PRO A 1 149 ? -1.416 -7.508 -5.785 1.00 96.62 149 PRO A N 1
ATOM 1117 C CA . PRO A 1 149 ? -1.126 -8.597 -4.847 1.00 96.62 149 PRO A CA 1
ATOM 1118 C C . PRO A 1 149 ? 0.040 -8.302 -3.889 1.00 96.62 149 PRO A C 1
ATOM 1120 O O . PRO A 1 149 ? 0.192 -8.995 -2.886 1.00 96.62 149 PRO A O 1
ATOM 1123 N N . TYR A 1 150 ? 0.868 -7.293 -4.180 1.00 98.06 150 TYR A N 1
ATOM 1124 C CA . TYR A 1 150 ? 2.037 -6.936 -3.376 1.00 98.06 150 TYR A CA 1
ATOM 1125 C C . TYR A 1 150 ? 2.112 -5.430 -3.134 1.00 98.06 150 TYR A C 1
ATOM 1127 O O . TYR A 1 150 ? 2.019 -4.637 -4.074 1.00 98.06 150 TYR A O 1
ATOM 1135 N N . VAL A 1 151 ? 2.316 -5.063 -1.868 1.00 98.44 151 VAL A N 1
ATOM 1136 C CA . VAL A 1 151 ? 2.474 -3.681 -1.409 1.00 98.44 151 VAL A CA 1
ATOM 1137 C C . VAL A 1 151 ? 3.687 -3.610 -0.484 1.00 98.44 151 VAL A C 1
ATOM 1139 O O . VAL A 1 151 ? 3.678 -4.214 0.588 1.00 98.44 151 VAL A O 1
ATOM 1142 N N . GLY A 1 152 ? 4.726 -2.889 -0.896 1.00 98.19 152 GLY A N 1
ATOM 1143 C CA . GLY A 1 152 ? 5.939 -2.662 -0.116 1.00 98.19 152 GLY A CA 1
ATOM 1144 C C . GLY A 1 152 ? 5.881 -1.338 0.640 1.00 98.19 152 GLY A C 1
ATOM 1145 O O . GLY A 1 152 ? 5.711 -0.279 0.039 1.00 98.19 152 GLY A O 1
ATOM 1146 N N . TRP A 1 153 ? 6.037 -1.386 1.965 1.00 98.06 153 TRP A N 1
ATOM 1147 C CA . TRP A 1 153 ? 6.168 -0.175 2.775 1.00 98.06 153 TRP A CA 1
ATOM 1148 C C . TRP A 1 153 ? 7.602 0.354 2.724 1.00 98.06 153 TRP A C 1
ATOM 1150 O O . TRP A 1 153 ? 8.546 -0.346 3.099 1.00 98.06 153 TRP A O 1
ATOM 1160 N N . HIS A 1 154 ? 7.756 1.611 2.328 1.00 95.75 154 HIS A N 1
ATOM 1161 C CA . HIS A 1 154 ? 8.988 2.360 2.494 1.00 95.75 154 HIS A CA 1
ATOM 1162 C C . HIS A 1 154 ? 8.910 3.153 3.809 1.00 95.75 154 HIS A C 1
ATOM 1164 O O . HIS A 1 154 ? 8.122 4.087 3.929 1.00 95.75 154 HIS A O 1
ATOM 1170 N N . THR A 1 155 ? 9.702 2.829 4.828 1.00 96.31 155 THR A N 1
ATOM 1171 C CA . THR A 1 155 ? 10.781 1.819 4.857 1.00 96.31 155 THR A CA 1
ATOM 1172 C C . THR A 1 155 ? 10.919 1.197 6.249 1.00 96.31 155 THR A C 1
ATOM 1174 O O . THR A 1 155 ? 10.142 1.491 7.155 1.00 96.31 155 THR A O 1
ATOM 1177 N N . TRP A 1 156 ? 11.882 0.299 6.452 1.00 97.44 156 TRP A N 1
ATOM 1178 C CA . TRP A 1 156 ? 12.158 -0.283 7.766 1.00 97.44 156 TRP A CA 1
ATOM 1179 C C . TRP A 1 156 ? 12.755 0.744 8.738 1.00 97.44 156 TRP A C 1
ATOM 1181 O O . TRP A 1 156 ? 12.276 0.885 9.863 1.00 97.44 156 TRP A O 1
ATOM 1191 N N . ILE A 1 157 ? 13.768 1.490 8.291 1.00 96.69 157 ILE A N 1
ATOM 1192 C CA . ILE A 1 157 ? 14.476 2.525 9.057 1.00 96.69 157 ILE A CA 1
ATOM 1193 C C . ILE A 1 157 ? 14.396 3.820 8.258 1.00 96.69 157 ILE A C 1
ATOM 1195 O O . ILE A 1 157 ? 14.793 3.839 7.097 1.00 96.69 157 ILE A O 1
ATOM 1199 N N . GLY A 1 158 ? 13.852 4.875 8.863 1.00 91.19 158 GLY A N 1
ATOM 1200 C CA . GLY A 1 158 ? 13.681 6.165 8.196 1.00 91.19 158 GLY A CA 1
ATOM 1201 C C . GLY A 1 158 ? 15.002 6.903 8.010 1.00 91.19 158 GLY A C 1
ATOM 1202 O O . GLY A 1 158 ? 16.019 6.504 8.561 1.00 91.19 158 GLY A O 1
ATOM 1203 N N . GLY A 1 159 ? 14.975 8.010 7.273 1.00 89.81 159 GLY A N 1
ATOM 1204 C CA . GLY A 1 159 ? 16.099 8.941 7.241 1.00 89.81 159 GLY A CA 1
ATOM 1205 C C . GLY A 1 159 ? 16.353 9.619 8.594 1.00 89.81 159 GLY A C 1
ATOM 1206 O O . GLY A 1 159 ? 15.481 9.646 9.472 1.00 89.81 159 GLY A O 1
ATOM 1207 N N . THR A 1 160 ? 17.545 10.195 8.743 1.00 86.25 160 THR A N 1
ATOM 1208 C CA . THR A 1 160 ? 17.967 10.921 9.955 1.00 86.25 160 THR A CA 1
ATOM 1209 C C . THR A 1 160 ? 17.191 12.224 10.163 1.00 86.25 160 THR A C 1
ATOM 1211 O O . THR A 1 160 ? 16.651 12.804 9.225 1.00 86.25 160 THR A O 1
ATOM 1214 N N . ASN A 1 161 ? 17.164 12.739 11.395 1.00 81.81 161 ASN A N 1
ATOM 1215 C CA . ASN A 1 161 ? 16.573 14.052 11.679 1.00 81.81 161 ASN A CA 1
ATOM 1216 C C . ASN A 1 161 ? 17.280 15.181 10.905 1.00 81.81 161 ASN A C 1
ATOM 1218 O O . ASN A 1 161 ? 18.474 15.111 10.622 1.00 81.81 161 ASN A O 1
ATOM 1222 N N . GLY A 1 162 ? 16.561 16.277 10.646 1.00 85.44 162 GLY A N 1
ATOM 1223 C CA . GLY A 1 162 ? 17.115 17.488 10.035 1.00 85.44 162 GLY A CA 1
ATOM 1224 C C . GLY A 1 162 ? 16.566 17.743 8.635 1.00 85.44 162 GLY A C 1
ATOM 1225 O O . GLY A 1 162 ? 15.357 17.704 8.427 1.00 85.44 162 GLY A O 1
ATOM 1226 N N . SER A 1 163 ? 17.447 18.044 7.678 1.00 86.12 163 SER A N 1
ATOM 1227 C CA . SER A 1 163 ? 17.060 18.405 6.305 1.00 86.12 163 SER A CA 1
ATOM 1228 C C . SER A 1 163 ? 16.846 17.209 5.377 1.00 86.12 163 SER A C 1
ATOM 1230 O O . SER A 1 163 ? 16.586 17.414 4.193 1.00 86.12 163 SER A O 1
ATOM 1232 N N . ASP A 1 164 ? 16.986 15.977 5.873 1.00 89.88 164 ASP A N 1
ATOM 1233 C CA . ASP A 1 164 ? 16.751 14.777 5.075 1.00 89.88 164 ASP A CA 1
ATOM 1234 C C . ASP A 1 164 ? 15.281 14.756 4.599 1.00 89.88 164 ASP A C 1
ATOM 1236 O O . ASP A 1 164 ? 14.367 14.824 5.431 1.00 89.88 164 ASP A O 1
ATOM 1240 N N . PRO A 1 165 ? 15.018 14.710 3.280 1.00 89.50 165 PRO A N 1
ATOM 1241 C CA . PRO A 1 165 ? 13.665 14.631 2.735 1.00 89.50 165 PRO A CA 1
ATOM 1242 C C . PRO A 1 165 ? 12.966 13.283 2.985 1.00 89.50 165 PRO A C 1
ATOM 1244 O O . PRO A 1 165 ? 11.765 13.184 2.736 1.00 89.50 165 PRO A O 1
ATOM 1247 N N . TRP A 1 166 ? 13.689 12.267 3.464 1.00 89.94 166 TRP A N 1
ATOM 1248 C CA . TRP A 1 166 ? 13.203 10.912 3.763 1.00 89.94 166 TRP A CA 1
ATOM 1249 C C . TRP A 1 166 ? 13.159 10.599 5.259 1.00 89.94 166 TRP A C 1
ATOM 1251 O O . TRP A 1 166 ? 12.921 9.458 5.677 1.00 89.94 166 TRP A O 1
ATOM 1261 N N . ARG A 1 167 ? 13.368 11.613 6.099 1.00 93.06 167 ARG A N 1
ATOM 1262 C CA . ARG A 1 167 ? 13.283 11.457 7.545 1.00 93.06 167 ARG A CA 1
ATOM 1263 C C . ARG A 1 167 ? 11.920 10.951 7.986 1.00 93.06 167 ARG A C 1
ATOM 1265 O O . ARG A 1 167 ? 10.881 11.309 7.423 1.00 93.06 167 ARG A O 1
ATOM 1272 N N . PHE A 1 168 ? 11.942 10.113 9.016 1.00 94.88 168 PHE A N 1
ATOM 1273 C CA . PHE A 1 168 ? 10.744 9.608 9.681 1.00 94.88 168 PHE A CA 1
ATOM 1274 C C . PHE A 1 168 ? 9.776 8.767 8.815 1.00 94.88 168 PHE A C 1
ATOM 1276 O O . PHE A 1 168 ? 8.683 8.466 9.281 1.00 94.88 168 PHE A O 1
ATOM 1283 N N . TYR A 1 169 ? 10.160 8.307 7.614 1.00 95.88 169 TYR A N 1
ATOM 1284 C CA . TYR A 1 169 ? 9.379 7.333 6.813 1.00 95.88 169 TYR A CA 1
ATOM 1285 C C . TYR A 1 169 ? 9.436 5.890 7.351 1.00 95.88 169 TYR A C 1
ATOM 1287 O O . TYR A 1 169 ? 8.646 5.027 6.967 1.00 95.88 169 TYR A O 1
ATOM 1295 N N . GLY A 1 170 ? 10.407 5.599 8.217 1.00 96.88 170 GLY A N 1
ATOM 1296 C CA . GLY A 1 170 ? 10.640 4.250 8.713 1.00 96.88 170 GLY A CA 1
ATOM 1297 C C . GLY A 1 170 ? 9.550 3.744 9.647 1.00 96.88 170 GLY A C 1
ATOM 1298 O O . GLY A 1 170 ? 8.960 4.518 10.389 1.00 96.88 170 GLY A O 1
ATOM 1299 N N . LEU A 1 171 ? 9.386 2.429 9.747 1.00 98.38 171 LEU A N 1
ATOM 1300 C CA . LEU A 1 171 ? 8.725 1.820 10.909 1.00 98.38 171 LEU A CA 1
ATOM 1301 C C . LEU A 1 171 ? 9.557 2.017 12.194 1.00 98.38 171 LEU A C 1
ATOM 1303 O O . LEU A 1 171 ? 9.049 1.913 13.310 1.00 98.38 171 LEU A O 1
ATOM 1307 N N . ARG A 1 172 ? 10.850 2.323 12.046 1.00 97.88 172 ARG A N 1
ATOM 1308 C CA . ARG A 1 172 ? 11.784 2.657 13.123 1.00 97.88 172 ARG A CA 1
ATOM 1309 C C . ARG A 1 172 ? 12.543 3.943 12.819 1.00 97.88 172 ARG A C 1
ATOM 1311 O O . ARG A 1 172 ? 12.783 4.274 11.654 1.00 97.88 172 ARG A O 1
ATOM 1318 N N . LEU A 1 173 ? 12.954 4.631 13.878 1.00 95.81 173 LEU A N 1
ATOM 1319 C CA . LEU A 1 173 ? 13.852 5.779 13.791 1.00 95.81 173 LEU A CA 1
ATOM 1320 C C . LEU A 1 173 ? 15.288 5.343 13.466 1.00 95.81 173 LEU A C 1
ATOM 1322 O O . LEU A 1 173 ? 15.726 4.245 13.832 1.00 95.81 173 LEU A O 1
ATOM 1326 N N . ASP A 1 174 ? 16.037 6.231 12.812 1.00 95.00 174 ASP A N 1
ATOM 1327 C CA . ASP A 1 174 ? 17.486 6.097 12.638 1.00 95.00 174 ASP A CA 1
ATOM 1328 C C . ASP A 1 174 ? 18.245 6.626 13.860 1.00 95.00 174 ASP A C 1
ATOM 1330 O O . ASP A 1 174 ? 19.000 7.593 13.798 1.00 95.00 174 ASP A O 1
ATOM 1334 N N . ASP A 1 175 ? 17.988 6.005 15.010 1.00 94.62 175 ASP A N 1
ATOM 1335 C CA . ASP A 1 175 ? 18.752 6.205 16.235 1.00 94.62 175 ASP A CA 1
ATOM 1336 C C . ASP A 1 175 ? 19.480 4.913 16.643 1.00 94.62 175 ASP A C 1
ATOM 1338 O O . ASP A 1 175 ? 19.278 3.836 16.071 1.00 94.62 175 ASP A O 1
ATOM 1342 N N . ALA A 1 176 ? 20.353 5.012 17.648 1.00 95.19 176 ALA A N 1
ATOM 1343 C CA . ALA A 1 176 ? 21.126 3.867 18.128 1.00 95.19 176 ALA A CA 1
ATOM 1344 C C . ALA A 1 176 ? 20.242 2.726 18.670 1.00 95.19 176 ALA A C 1
ATOM 1346 O O . ALA A 1 176 ? 20.644 1.565 18.623 1.00 95.19 176 ALA A O 1
ATOM 1347 N N . ALA A 1 177 ? 19.046 3.048 19.174 1.00 96.44 177 ALA A N 1
ATOM 1348 C CA . ALA A 1 177 ? 18.111 2.088 19.753 1.00 96.44 177 ALA A CA 1
ATOM 1349 C C . ALA A 1 177 ? 17.168 1.455 18.714 1.00 96.44 177 ALA A C 1
ATOM 1351 O O . ALA A 1 177 ? 16.451 0.507 19.040 1.00 96.44 177 ALA A O 1
ATOM 1352 N N . ARG A 1 178 ? 17.157 1.963 17.474 1.00 96.69 178 ARG A N 1
ATOM 1353 C CA . ARG A 1 178 ? 16.164 1.634 16.443 1.00 96.69 178 ARG A CA 1
ATOM 1354 C C . ARG A 1 178 ? 14.741 1.776 16.981 1.00 96.69 178 ARG A C 1
ATOM 1356 O O . ARG A 1 178 ? 13.920 0.862 16.812 1.00 96.69 178 ARG A O 1
ATOM 1363 N N . THR A 1 179 ? 14.479 2.900 17.653 1.00 97.00 179 THR A N 1
ATOM 1364 C CA . THR A 1 179 ? 13.228 3.160 18.377 1.00 97.00 179 THR A CA 1
ATOM 1365 C C . THR A 1 179 ? 12.018 2.891 17.476 1.00 97.00 179 THR A C 1
ATOM 1367 O O . THR A 1 179 ? 11.957 3.424 16.362 1.00 97.00 179 THR A O 1
ATOM 1370 N N . PRO A 1 180 ? 11.071 2.037 17.906 1.00 98.12 180 PRO A N 1
ATOM 1371 C CA . PRO A 1 180 ? 9.874 1.740 17.131 1.00 98.12 180 PRO A CA 1
ATOM 1372 C C . PRO A 1 180 ? 8.963 2.967 17.034 1.00 98.12 180 PRO A C 1
ATOM 1374 O O . PRO A 1 180 ? 8.721 3.648 18.028 1.00 98.12 180 PRO A O 1
ATOM 1377 N N . GLN A 1 181 ? 8.443 3.229 15.837 1.00 98.00 181 GLN A N 1
ATOM 1378 C CA . GLN A 1 181 ? 7.400 4.231 15.623 1.00 98.00 181 GLN A CA 1
ATOM 1379 C C . GLN A 1 181 ? 6.004 3.598 15.767 1.00 98.00 181 GLN A C 1
ATOM 1381 O O . GLN A 1 181 ? 5.869 2.387 15.572 1.00 98.00 181 GLN A O 1
ATOM 1386 N N . PRO A 1 182 ? 4.940 4.387 16.020 1.00 98.56 182 PRO A N 1
ATOM 1387 C CA . PRO A 1 182 ? 3.559 3.885 16.044 1.00 98.56 182 PRO A CA 1
ATOM 1388 C C . PRO A 1 182 ? 3.149 3.091 14.794 1.00 98.56 182 PRO A C 1
ATOM 1390 O O . PRO A 1 182 ? 2.371 2.139 14.871 1.00 98.56 182 PRO A O 1
ATOM 1393 N N . SER A 1 183 ? 3.719 3.430 13.636 1.00 98.38 183 SER A N 1
ATOM 1394 C CA . SER A 1 183 ? 3.521 2.705 12.381 1.00 98.38 183 SER A CA 1
ATOM 1395 C C . SER A 1 183 ? 4.037 1.263 12.413 1.00 98.38 183 SER A C 1
ATOM 1397 O O . SER A 1 183 ? 3.430 0.406 11.773 1.00 98.38 183 SER A O 1
ATOM 1399 N N . LEU A 1 184 ? 5.078 0.943 13.196 1.00 98.75 184 LEU A N 1
ATOM 1400 C CA . LEU A 1 184 ? 5.512 -0.445 13.396 1.00 98.75 184 LEU A CA 1
ATOM 1401 C C . LEU A 1 184 ? 4.422 -1.270 14.077 1.00 98.75 184 LEU A C 1
ATOM 1403 O O . LEU A 1 184 ? 4.146 -2.389 13.649 1.00 98.75 184 LEU A O 1
ATOM 1407 N N . TYR A 1 185 ? 3.802 -0.725 15.122 1.00 98.81 185 TYR A N 1
ATOM 1408 C CA . TYR A 1 185 ? 2.745 -1.421 15.851 1.00 98.81 185 TYR A CA 1
ATOM 1409 C C . TYR A 1 185 ? 1.489 -1.585 14.995 1.00 98.81 185 TYR A C 1
ATOM 1411 O O . TYR A 1 185 ? 0.883 -2.654 14.991 1.00 98.81 185 TYR A O 1
ATOM 1419 N N . SER A 1 186 ? 1.147 -0.566 14.201 1.00 98.75 186 SER A N 1
ATOM 1420 C CA . SER A 1 186 ? 0.086 -0.669 13.193 1.00 98.75 186 SER A CA 1
ATOM 1421 C C . SER A 1 186 ? 0.392 -1.757 12.154 1.00 98.75 186 SER A C 1
ATOM 1423 O O . SER A 1 186 ? -0.465 -2.586 11.855 1.00 98.75 186 SER A O 1
ATOM 1425 N N . MET A 1 187 ? 1.638 -1.843 11.672 1.00 98.75 187 MET A N 1
ATOM 1426 C CA . MET A 1 187 ? 2.066 -2.891 10.736 1.00 98.75 187 MET A CA 1
ATOM 1427 C C . MET A 1 187 ? 1.954 -4.284 11.361 1.00 98.75 187 MET A C 1
ATOM 1429 O O . MET A 1 187 ? 1.472 -5.214 10.717 1.00 98.75 187 MET A O 1
ATOM 1433 N N . GLN A 1 188 ? 2.342 -4.435 12.628 1.00 98.75 188 GLN A N 1
ATOM 1434 C CA . GLN A 1 188 ? 2.175 -5.689 13.366 1.00 98.75 188 GLN A CA 1
ATOM 1435 C C . GLN A 1 188 ? 0.699 -6.079 13.500 1.00 98.75 188 GLN A C 1
ATOM 1437 O O . GLN A 1 188 ? 0.357 -7.234 13.238 1.00 98.75 188 GLN A O 1
ATOM 1442 N N . LEU A 1 189 ? -0.175 -5.125 13.844 1.00 98.81 189 LEU A N 1
ATOM 1443 C CA . LEU A 1 189 ? -1.618 -5.351 13.921 1.00 98.81 189 LEU A CA 1
ATOM 1444 C C . LEU A 1 189 ? -2.170 -5.800 12.563 1.00 98.81 189 LEU A C 1
ATOM 1446 O O . LEU A 1 189 ? -2.812 -6.846 12.493 1.00 98.81 189 LEU A O 1
ATOM 1450 N N . LEU A 1 190 ? -1.855 -5.072 11.486 1.00 98.75 190 LEU A N 1
ATOM 1451 C CA . LEU A 1 190 ? -2.255 -5.403 10.116 1.00 98.75 190 LEU A CA 1
ATOM 1452 C C . LEU A 1 190 ? -1.826 -6.818 9.725 1.00 98.75 190 LEU A C 1
ATOM 1454 O O . LEU A 1 190 ? -2.652 -7.598 9.252 1.00 98.75 190 LEU A O 1
ATOM 1458 N N . VAL A 1 191 ? -0.561 -7.177 9.954 1.00 98.50 191 VAL A N 1
ATOM 1459 C CA . VAL A 1 191 ? -0.052 -8.517 9.634 1.00 98.50 191 VAL A CA 1
ATOM 1460 C C . VAL A 1 191 ? -0.784 -9.579 10.455 1.00 98.50 191 VAL A C 1
ATOM 1462 O O . VAL A 1 191 ? -1.239 -10.570 9.891 1.00 98.50 191 VAL A O 1
ATOM 1465 N N . SER A 1 192 ? -0.942 -9.376 11.766 1.00 98.44 192 SER A N 1
ATOM 1466 C CA . SER A 1 192 ? -1.559 -10.377 12.648 1.00 98.44 192 SER A CA 1
ATOM 1467 C C . SER A 1 192 ? -3.054 -10.589 12.397 1.00 98.44 192 SER A C 1
ATOM 1469 O O . SER A 1 192 ? -3.542 -11.716 12.503 1.00 98.44 192 SER A O 1
ATOM 1471 N N . GLU A 1 193 ? -3.779 -9.523 12.058 1.00 98.56 193 GLU A N 1
ATOM 1472 C CA . GLU A 1 193 ? -5.237 -9.551 11.976 1.00 98.56 193 GLU A CA 1
ATOM 1473 C C . GLU A 1 193 ? -5.741 -9.697 10.547 1.00 98.56 193 GLU A C 1
ATOM 1475 O O . GLU A 1 193 ? -6.825 -10.237 10.369 1.00 98.56 193 GLU A O 1
ATOM 1480 N N . LEU A 1 194 ? -4.996 -9.254 9.528 1.00 98.56 194 LEU A N 1
ATOM 1481 C CA . LEU A 1 194 ? -5.455 -9.303 8.136 1.00 98.56 194 LEU A CA 1
ATOM 1482 C C . LEU A 1 194 ? -4.750 -10.377 7.307 1.00 98.56 194 LEU A C 1
ATOM 1484 O O . LEU A 1 194 ? -5.366 -10.918 6.391 1.00 98.56 194 LEU A O 1
ATOM 1488 N N . LEU A 1 195 ? -3.497 -10.728 7.615 1.00 97.81 195 LEU A N 1
ATOM 1489 C CA . LEU A 1 195 ? -2.740 -11.708 6.831 1.00 97.81 195 LEU A CA 1
ATOM 1490 C C . LEU A 1 195 ? -2.776 -13.122 7.452 1.00 97.81 195 LEU A C 1
ATOM 1492 O O . LEU A 1 195 ? -2.903 -13.265 8.672 1.00 97.81 195 LEU A O 1
ATOM 1496 N N . PRO A 1 196 ? -2.663 -14.181 6.626 1.00 97.94 196 PRO A N 1
ATOM 1497 C CA . PRO A 1 196 ? -2.894 -14.161 5.181 1.00 97.94 196 PRO A CA 1
ATOM 1498 C C . PRO A 1 196 ? -4.390 -13.974 4.865 1.00 97.94 196 PRO A C 1
ATOM 1500 O O . PRO A 1 196 ? -5.246 -14.625 5.474 1.00 97.94 196 PRO A O 1
ATOM 1503 N N . PHE A 1 197 ? -4.704 -13.132 3.878 1.00 98.06 197 PHE A N 1
ATOM 1504 C CA . PHE A 1 197 ? -6.061 -13.033 3.342 1.00 98.06 197 PHE A CA 1
ATOM 1505 C C . PHE A 1 197 ? -6.260 -13.923 2.114 1.00 98.06 197 PHE A C 1
ATOM 1507 O O . PHE A 1 197 ? -5.311 -14.277 1.412 1.00 98.06 197 PHE A O 1
ATOM 1514 N N . GLU A 1 198 ? -7.515 -14.283 1.882 1.00 98.12 198 GLU A N 1
ATOM 1515 C CA . GLU A 1 198 ? -8.008 -14.850 0.631 1.00 98.12 198 GLU A CA 1
ATOM 1516 C C . GLU A 1 198 ? -8.521 -13.739 -0.288 1.00 98.12 198 GLU A C 1
ATOM 1518 O O . GLU A 1 198 ? -8.212 -13.710 -1.477 1.00 98.12 198 GLU A O 1
ATOM 1523 N N . ARG A 1 199 ? -9.266 -12.775 0.270 1.00 98.06 199 ARG A N 1
ATOM 1524 C CA . ARG A 1 199 ? -9.894 -11.708 -0.511 1.00 98.06 199 ARG A CA 1
ATOM 1525 C C . ARG A 1 199 ? -10.022 -10.412 0.280 1.00 98.06 199 ARG A C 1
ATOM 1527 O O . ARG A 1 199 ? -10.354 -10.429 1.462 1.00 98.06 199 ARG A O 1
ATOM 1534 N N . VAL A 1 200 ? -9.835 -9.285 -0.404 1.00 98.50 200 VAL A N 1
ATOM 1535 C CA . VAL A 1 200 ? -10.134 -7.938 0.098 1.00 98.50 200 VAL A CA 1
ATOM 1536 C C . VAL A 1 200 ? -11.206 -7.323 -0.799 1.00 98.50 200 VAL A C 1
ATOM 1538 O O . VAL A 1 200 ? -11.058 -7.300 -2.018 1.00 98.50 200 VAL A O 1
ATOM 1541 N N . VAL A 1 201 ? -12.308 -6.857 -0.210 1.00 98.19 201 VAL A N 1
ATOM 1542 C CA . VAL A 1 201 ? -13.456 -6.287 -0.931 1.00 98.19 201 VAL A CA 1
ATOM 1543 C C . VAL A 1 201 ? -13.776 -4.913 -0.371 1.00 98.19 201 VAL A C 1
ATOM 1545 O O . VAL A 1 201 ? -14.017 -4.778 0.826 1.00 98.19 201 VAL A O 1
ATOM 1548 N N . ARG A 1 202 ? -13.834 -3.897 -1.234 1.00 97.56 202 ARG A N 1
ATOM 1549 C CA . ARG A 1 202 ? -14.420 -2.603 -0.878 1.00 97.56 202 ARG A CA 1
ATOM 1550 C C . ARG A 1 202 ? -15.947 -2.735 -0.865 1.00 97.56 202 ARG A C 1
ATOM 1552 O O . ARG A 1 202 ? -16.540 -3.108 -1.871 1.00 97.56 202 ARG A O 1
ATOM 1559 N N . GLU A 1 203 ? -16.580 -2.442 0.269 1.00 97.38 203 GLU A N 1
ATOM 1560 C CA . GLU A 1 203 ? -18.041 -2.541 0.454 1.00 97.38 203 GLU A CA 1
ATOM 1561 C C . GLU A 1 203 ? -18.765 -1.190 0.277 1.00 97.38 203 GLU A C 1
ATOM 1563 O O . GLU A 1 203 ? -19.993 -1.142 0.293 1.00 97.38 203 GLU A O 1
ATOM 1568 N N . THR A 1 204 ? -18.031 -0.086 0.095 1.00 94.56 204 THR A N 1
ATOM 1569 C CA . THR A 1 204 ? -18.596 1.241 -0.204 1.00 94.56 204 THR A CA 1
ATOM 1570 C C . THR A 1 204 ? -18.383 1.639 -1.661 1.00 94.56 204 THR A C 1
ATOM 1572 O O . THR A 1 204 ? -17.407 1.236 -2.289 1.00 94.56 204 THR A O 1
ATOM 1575 N N . ALA A 1 205 ? -19.282 2.474 -2.191 1.00 88.75 205 ALA A N 1
ATOM 1576 C CA . ALA A 1 205 ? -19.129 3.058 -3.523 1.00 88.75 205 ALA A CA 1
ATOM 1577 C C . ALA A 1 205 ? -17.864 3.928 -3.621 1.00 88.75 205 ALA A C 1
ATOM 1579 O O . ALA A 1 205 ? -17.439 4.530 -2.631 1.00 88.75 205 ALA A O 1
ATOM 1580 N N . ASP A 1 206 ? -17.301 4.066 -4.823 1.00 83.31 206 ASP A N 1
ATOM 1581 C CA . ASP A 1 206 ? -16.073 4.844 -5.028 1.00 83.31 206 ASP A CA 1
ATOM 1582 C C . ASP A 1 206 ? -16.217 6.320 -4.654 1.00 83.31 206 ASP A C 1
ATOM 1584 O O . ASP A 1 206 ? -15.284 6.904 -4.106 1.00 83.31 206 ASP A O 1
ATOM 1588 N N . SER A 1 207 ? -17.407 6.888 -4.864 1.00 86.44 207 SER A N 1
ATOM 1589 C CA . SER A 1 207 ? -17.757 8.267 -4.508 1.00 86.44 207 SER A CA 1
ATOM 1590 C C . SER A 1 207 ? -18.056 8.478 -3.021 1.00 86.44 207 SER A C 1
ATOM 1592 O O . SER A 1 207 ? -18.348 9.600 -2.610 1.00 86.44 207 SER A O 1
ATOM 1594 N N . SER A 1 208 ? -18.078 7.410 -2.220 1.00 92.62 208 SER A N 1
ATOM 1595 C CA . SER A 1 208 ? -18.370 7.498 -0.792 1.00 92.62 208 SER A CA 1
ATOM 1596 C C . SER A 1 208 ? -17.186 8.112 -0.045 1.00 92.62 208 SER A C 1
ATOM 1598 O O . SER A 1 208 ? -16.066 7.623 -0.206 1.00 92.62 208 SER A O 1
ATOM 1600 N N . PRO A 1 209 ? -17.412 9.105 0.835 1.00 93.62 209 PRO A N 1
ATOM 1601 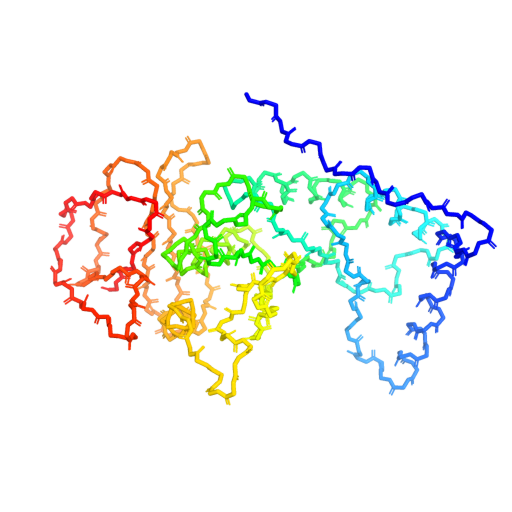C CA . PRO A 1 209 ? -16.364 9.608 1.716 1.00 93.62 209 PRO A CA 1
ATOM 1602 C C . PRO A 1 209 ? -16.068 8.642 2.878 1.00 93.62 209 PRO A C 1
ATOM 1604 O O . PRO A 1 209 ? -15.133 8.862 3.643 1.00 93.62 209 PRO A O 1
ATOM 1607 N N . LEU A 1 210 ? -16.879 7.589 3.022 1.00 97.12 210 LEU A N 1
ATOM 1608 C CA . LEU A 1 210 ? -16.656 6.451 3.901 1.00 97.12 210 LEU A CA 1
ATOM 1609 C C . LEU A 1 210 ? -15.973 5.325 3.115 1.00 97.12 210 LEU A C 1
ATOM 1611 O O . LEU A 1 210 ? -16.474 4.878 2.074 1.00 97.12 210 LEU A O 1
ATOM 1615 N N . HIS A 1 211 ? -14.878 4.813 3.658 1.00 98.00 211 HIS A N 1
ATOM 1616 C CA . HIS A 1 211 ? -14.162 3.648 3.165 1.00 98.00 211 HIS A CA 1
ATOM 1617 C C . HIS A 1 211 ? -14.433 2.468 4.086 1.00 98.00 211 HIS A C 1
ATOM 1619 O O . HIS A 1 211 ? -14.148 2.531 5.279 1.00 98.00 211 HIS A O 1
ATOM 1625 N N . ARG A 1 212 ? -14.960 1.384 3.517 1.00 98.25 212 ARG A N 1
ATOM 1626 C CA . ARG A 1 212 ? -15.175 0.126 4.225 1.00 98.25 212 ARG A CA 1
ATOM 1627 C C . ARG A 1 212 ? -14.611 -1.016 3.408 1.00 98.25 212 ARG A C 1
ATOM 1629 O O . ARG A 1 212 ? -14.990 -1.194 2.250 1.00 98.25 212 ARG A O 1
ATOM 1636 N N . TYR A 1 213 ? -13.739 -1.789 4.032 1.00 98.69 213 TYR A N 1
ATOM 1637 C CA . TYR A 1 213 ? -13.149 -2.980 3.444 1.00 98.69 213 TYR A CA 1
ATOM 1638 C C . TYR A 1 213 ? -13.515 -4.195 4.273 1.00 98.69 213 TYR A C 1
ATOM 1640 O O . TYR A 1 213 ? -13.377 -4.169 5.493 1.00 98.69 213 TYR A O 1
ATOM 1648 N N . ARG A 1 214 ? -13.951 -5.256 3.600 1.00 98.62 214 ARG A N 1
ATOM 1649 C CA . ARG A 1 214 ? -14.125 -6.598 4.148 1.00 98.62 214 ARG A CA 1
ATOM 1650 C C . ARG A 1 214 ? -12.947 -7.455 3.715 1.00 98.62 214 ARG A C 1
ATOM 1652 O O . ARG A 1 214 ? -12.641 -7.539 2.527 1.00 98.62 214 ARG A O 1
ATOM 1659 N N . ILE A 1 215 ? -12.299 -8.085 4.682 1.00 98.75 215 ILE A N 1
ATOM 1660 C CA . ILE A 1 215 ? -11.137 -8.941 4.481 1.00 98.75 215 ILE A CA 1
ATOM 1661 C C . ILE A 1 215 ? -11.541 -10.353 4.882 1.00 98.75 215 ILE A C 1
ATOM 1663 O O . ILE A 1 215 ? -11.840 -10.612 6.046 1.00 98.75 215 ILE A O 1
ATOM 1667 N N . GLU A 1 216 ? -11.566 -11.256 3.912 1.00 98.56 216 GLU A N 1
ATOM 1668 C CA . GLU A 1 216 ? -11.821 -12.679 4.119 1.00 98.56 216 GLU A CA 1
ATOM 1669 C C . GLU A 1 216 ? -10.473 -13.375 4.247 1.00 98.56 216 GLU A C 1
ATOM 1671 O O . GLU A 1 216 ? -9.660 -13.336 3.321 1.00 98.56 216 GLU A O 1
ATOM 1676 N N . ARG A 1 217 ? -10.197 -13.957 5.413 1.00 98.38 217 ARG A N 1
ATOM 1677 C CA . ARG A 1 217 ? -8.918 -14.605 5.705 1.00 98.38 217 ARG A CA 1
ATOM 1678 C C . ARG A 1 217 ? -8.915 -16.056 5.254 1.00 98.38 217 ARG A C 1
ATOM 1680 O O . ARG A 1 217 ? -9.965 -16.684 5.141 1.00 98.38 217 ARG A O 1
ATOM 1687 N N . ARG A 1 218 ? -7.722 -16.619 5.042 1.00 98.12 218 ARG A N 1
ATOM 1688 C CA . ARG A 1 218 ? -7.582 -18.031 4.631 1.00 98.12 218 ARG A CA 1
ATOM 1689 C C . ARG A 1 218 ? -8.069 -19.027 5.685 1.00 98.12 218 ARG A C 1
ATOM 1691 O O . ARG A 1 218 ? -8.378 -20.163 5.349 1.00 98.12 218 ARG A O 1
ATOM 1698 N N . ASP A 1 219 ? -8.143 -18.608 6.947 1.00 97.88 219 ASP A N 1
ATOM 1699 C CA . ASP A 1 219 ? -8.720 -19.395 8.044 1.00 97.88 219 ASP A CA 1
ATOM 1700 C C . ASP A 1 219 ? -10.261 -19.320 8.100 1.00 97.88 219 ASP A C 1
ATOM 1702 O O . ASP A 1 219 ? -10.874 -19.882 9.006 1.00 97.88 219 ASP A O 1
ATOM 1706 N N . GLY A 1 220 ? -10.893 -18.625 7.148 1.00 97.94 220 GLY A N 1
ATOM 1707 C CA . GLY A 1 220 ? -12.338 -18.418 7.078 1.00 97.94 220 GLY A CA 1
ATOM 1708 C C . GLY A 1 220 ? -12.860 -17.301 7.984 1.00 97.94 220 GLY A C 1
ATOM 1709 O O . GLY A 1 220 ? -14.048 -16.978 7.920 1.00 97.94 220 GLY A O 1
ATOM 1710 N N . SER A 1 221 ? -12.011 -16.687 8.814 1.00 98.25 221 SER A N 1
ATOM 1711 C CA . SER A 1 221 ? -12.415 -15.534 9.615 1.00 98.25 221 SER A CA 1
ATOM 1712 C C . SER A 1 221 ? -12.536 -14.273 8.756 1.00 98.25 221 SER A C 1
ATOM 1714 O O . SER A 1 221 ? -11.870 -14.119 7.732 1.00 98.25 221 SER A O 1
ATOM 1716 N N . VAL A 1 222 ? -13.411 -13.359 9.172 1.00 98.56 222 VAL A N 1
ATOM 1717 C CA . VAL A 1 222 ? -13.650 -12.094 8.471 1.00 98.56 222 VAL A CA 1
ATOM 1718 C C . VAL A 1 222 ? -13.195 -10.939 9.353 1.00 98.56 222 VAL A C 1
ATOM 1720 O O . VAL A 1 222 ? -13.306 -10.992 10.580 1.00 98.56 222 VAL A O 1
ATOM 1723 N N . ARG A 1 223 ? -12.641 -9.905 8.726 1.00 98.69 223 ARG A N 1
ATOM 1724 C CA . ARG A 1 223 ? -12.339 -8.615 9.346 1.00 98.69 223 ARG A CA 1
ATOM 1725 C C . ARG A 1 223 ? -12.969 -7.501 8.538 1.00 98.69 223 ARG A C 1
ATOM 1727 O O . ARG A 1 223 ? -13.169 -7.640 7.330 1.00 98.69 223 ARG A O 1
ATOM 1734 N N . TRP A 1 224 ? -13.216 -6.380 9.198 1.00 98.81 224 TRP A N 1
ATOM 1735 C CA . TRP A 1 224 ? -13.602 -5.150 8.523 1.00 98.81 224 TRP A CA 1
ATOM 1736 C C . TRP A 1 224 ? -12.698 -4.012 8.944 1.00 98.81 224 TRP A C 1
ATOM 1738 O O . TRP A 1 224 ? -12.287 -3.939 10.097 1.00 98.81 224 TRP A O 1
ATOM 1748 N N . VAL A 1 225 ? -12.407 -3.113 8.016 1.00 98.81 225 VAL A N 1
ATOM 1749 C CA . VAL A 1 225 ? -11.687 -1.875 8.306 1.00 98.81 225 VAL A CA 1
ATOM 1750 C C . VAL A 1 225 ? -12.502 -0.711 7.773 1.00 98.81 225 VAL A C 1
ATOM 1752 O O . VAL A 1 225 ? -12.913 -0.730 6.610 1.00 98.81 225 VAL A O 1
ATOM 1755 N N . VAL A 1 226 ? -12.753 0.275 8.633 1.00 98.62 226 VAL A N 1
ATOM 1756 C CA . VAL A 1 226 ? -13.610 1.431 8.342 1.00 98.62 226 VAL A CA 1
ATOM 1757 C C . VAL A 1 226 ? -12.860 2.728 8.637 1.00 98.62 226 VAL A C 1
ATOM 1759 O O . VAL A 1 226 ? -12.241 2.850 9.692 1.00 98.62 226 VAL A O 1
ATOM 1762 N N . TRP A 1 227 ? -12.911 3.696 7.721 1.00 98.38 227 TRP A N 1
ATOM 1763 C CA . TRP A 1 227 ? -12.388 5.057 7.915 1.00 98.38 227 TRP A CA 1
ATOM 1764 C C . TRP A 1 227 ? -13.071 6.062 6.978 1.00 98.38 227 TRP A C 1
ATOM 1766 O O . TRP A 1 227 ? -13.880 5.687 6.129 1.00 98.38 227 TRP A O 1
ATOM 1776 N N . GLY A 1 228 ? -12.736 7.343 7.115 1.00 96.88 228 GLY A N 1
ATOM 1777 C CA . GLY A 1 228 ? -13.264 8.443 6.312 1.00 96.88 228 GLY A CA 1
ATOM 1778 C C . GLY A 1 228 ? -14.214 9.326 7.116 1.00 96.88 228 GLY A C 1
ATOM 1779 O O . GLY A 1 228 ? -13.995 9.548 8.304 1.00 96.88 228 GLY A O 1
ATOM 1780 N N . SER A 1 229 ? -15.278 9.828 6.487 1.00 96.25 229 SER A N 1
ATOM 1781 C CA . SER A 1 229 ? -16.269 10.679 7.161 1.00 96.25 229 SER A CA 1
ATOM 1782 C C . SER A 1 229 ? -17.692 10.131 7.064 1.00 96.25 229 SER A C 1
ATOM 1784 O O . SER A 1 229 ? -18.054 9.442 6.110 1.00 96.25 229 SER A O 1
ATOM 1786 N N . GLY A 1 230 ? -18.502 10.446 8.079 1.00 96.50 230 GLY A N 1
ATOM 1787 C CA . GLY A 1 230 ? -19.884 9.988 8.211 1.00 96.50 230 GLY A CA 1
ATOM 1788 C C . GLY A 1 230 ? -20.060 8.910 9.282 1.00 96.50 230 GLY A C 1
ATOM 1789 O O . GLY A 1 230 ? -19.266 8.791 10.218 1.00 96.50 230 GLY A O 1
ATOM 1790 N N . THR A 1 231 ? -21.137 8.140 9.155 1.00 97.06 231 THR A N 1
ATOM 1791 C CA . THR A 1 231 ? -21.488 7.059 10.081 1.00 97.06 231 THR A CA 1
ATOM 1792 C C . THR A 1 231 ? -21.644 5.758 9.306 1.00 97.06 231 THR A C 1
ATOM 1794 O O . THR A 1 231 ? -22.304 5.732 8.270 1.00 97.06 231 THR A O 1
ATOM 1797 N N . ASP A 1 232 ? -21.053 4.688 9.826 1.00 97.62 232 ASP A N 1
ATOM 1798 C CA . ASP A 1 232 ? -21.270 3.306 9.395 1.00 97.62 232 ASP A CA 1
ATOM 1799 C C . ASP A 1 232 ? -21.970 2.519 10.515 1.00 97.62 232 ASP A C 1
ATOM 1801 O O . ASP A 1 232 ? -22.279 3.055 11.582 1.00 97.62 232 ASP A O 1
ATOM 1805 N N . THR A 1 233 ? -22.217 1.233 10.296 1.00 98.06 233 THR A N 1
ATOM 1806 C CA . THR A 1 233 ? -22.741 0.313 11.303 1.00 98.06 233 THR A CA 1
ATOM 1807 C C . THR A 1 233 ? -21.865 -0.924 11.425 1.00 98.06 233 THR A C 1
ATOM 1809 O O . THR A 1 233 ? -21.328 -1.437 10.439 1.00 98.06 233 THR A O 1
ATOM 1812 N N . VAL A 1 234 ? -21.753 -1.429 12.654 1.00 98.38 234 VAL A N 1
ATOM 1813 C CA . VAL A 1 234 ? -21.048 -2.676 12.961 1.00 98.38 234 VAL A CA 1
ATOM 1814 C C . VAL A 1 234 ? -21.654 -3.820 12.129 1.00 98.38 234 VAL A C 1
ATOM 1816 O O . VAL A 1 234 ? -22.857 -4.079 12.256 1.00 98.38 234 VAL A O 1
ATOM 1819 N N . PRO A 1 235 ? -20.861 -4.511 11.282 1.00 98.06 235 PRO A N 1
ATOM 1820 C CA . PRO A 1 235 ? -21.343 -5.631 10.485 1.00 98.06 235 PRO A CA 1
ATOM 1821 C C . PRO A 1 235 ? -21.875 -6.771 11.349 1.00 98.06 235 PRO A C 1
ATOM 1823 O O . PRO A 1 235 ? -21.423 -6.997 12.472 1.00 98.06 235 PRO A O 1
ATOM 1826 N N . ALA A 1 236 ? -22.779 -7.569 10.779 1.00 97.69 236 ALA A N 1
ATOM 1827 C CA . ALA A 1 236 ? -23.105 -8.867 11.353 1.00 97.69 236 ALA A CA 1
ATOM 1828 C C . ALA A 1 236 ? -21.839 -9.739 11.451 1.00 97.69 236 ALA A C 1
ATOM 1830 O O . ALA A 1 236 ? -21.092 -9.865 10.483 1.00 97.69 236 ALA A O 1
ATOM 1831 N N . GLY A 1 237 ? -21.616 -10.339 12.622 1.00 97.06 237 GLY A N 1
ATOM 1832 C CA . GLY A 1 237 ? -20.453 -11.183 12.911 1.00 97.06 237 GLY A CA 1
ATOM 1833 C C . GLY A 1 237 ? -19.299 -10.464 13.611 1.00 97.06 237 GLY A C 1
ATOM 1834 O O . GLY A 1 237 ? -18.532 -11.136 14.290 1.00 97.06 237 GLY A O 1
ATOM 1835 N N . ALA A 1 238 ? -19.212 -9.132 13.532 1.00 98.38 238 ALA A N 1
ATOM 1836 C CA . ALA A 1 238 ? -18.224 -8.382 14.300 1.00 98.38 238 ALA A CA 1
ATOM 1837 C C . ALA A 1 238 ? -18.600 -8.352 15.791 1.00 98.38 238 ALA A C 1
ATOM 1839 O O . ALA A 1 238 ? -19.740 -8.061 16.163 1.00 98.38 238 ALA A O 1
ATOM 1840 N N . THR A 1 239 ? -17.621 -8.647 16.640 1.00 98.56 239 THR A N 1
ATOM 1841 C CA . THR A 1 239 ? -17.753 -8.777 18.098 1.00 98.56 239 THR A CA 1
ATOM 1842 C C . THR A 1 239 ? -16.897 -7.770 18.854 1.00 98.56 239 THR A C 1
ATOM 1844 O O . THR A 1 239 ? -17.236 -7.406 19.981 1.00 98.56 239 THR A O 1
ATOM 1847 N N . ALA A 1 240 ? -15.812 -7.283 18.246 1.00 98.69 240 ALA A N 1
ATOM 1848 C CA . ALA A 1 240 ? -14.969 -6.251 18.833 1.00 98.69 240 ALA A CA 1
ATOM 1849 C C . ALA A 1 240 ? -14.400 -5.296 17.776 1.00 98.69 240 ALA A C 1
ATOM 1851 O O . ALA A 1 240 ? -14.252 -5.660 16.610 1.00 98.69 240 ALA A O 1
ATOM 1852 N N . MET A 1 241 ? -14.033 -4.088 18.206 1.00 98.69 241 MET A N 1
ATOM 1853 C CA . MET A 1 241 ? -13.302 -3.122 17.387 1.00 98.69 241 MET A CA 1
ATOM 1854 C C . MET A 1 241 ? -12.120 -2.500 18.134 1.00 98.69 241 MET A C 1
ATOM 1856 O O . MET A 1 241 ? -12.139 -2.399 19.362 1.00 98.69 241 MET A O 1
ATOM 1860 N N . THR A 1 242 ? -11.112 -2.049 17.393 1.00 98.75 242 THR A N 1
ATOM 1861 C CA . THR A 1 242 ? -9.971 -1.282 17.910 1.00 98.75 242 THR A CA 1
ATOM 1862 C C . THR A 1 242 ? -9.516 -0.234 16.891 1.00 98.75 242 THR A C 1
ATOM 1864 O O . THR A 1 242 ? -9.742 -0.394 15.691 1.00 98.75 242 THR A O 1
ATOM 1867 N N . GLY A 1 243 ? -8.897 0.853 17.350 1.00 98.50 243 GLY A N 1
ATOM 1868 C CA . GLY A 1 243 ? -8.218 1.795 16.456 1.00 98.50 243 GLY A CA 1
ATOM 1869 C C . GLY A 1 243 ? -6.884 1.221 15.977 1.00 98.50 243 GLY A C 1
ATOM 1870 O O . GLY A 1 243 ? -6.278 0.411 16.670 1.00 98.50 243 GLY A O 1
ATOM 1871 N N . VAL A 1 244 ? -6.402 1.648 14.809 1.00 98.50 244 VAL A N 1
ATOM 1872 C CA . VAL A 1 244 ? -5.126 1.144 14.251 1.00 98.50 244 VAL A CA 1
ATOM 1873 C C . VAL A 1 244 ? -3.887 1.931 14.696 1.00 98.50 244 VAL A C 1
ATOM 1875 O O . VAL A 1 244 ? -2.772 1.625 14.286 1.00 98.50 244 VAL A O 1
ATOM 1878 N N . TYR A 1 245 ? -4.059 2.943 15.547 1.00 98.38 245 TYR A N 1
ATOM 1879 C CA . TYR A 1 245 ? -2.964 3.709 16.137 1.00 98.38 245 TYR A CA 1
ATOM 1880 C C . TYR A 1 245 ? -2.732 3.305 17.593 1.00 98.38 245 TYR A C 1
ATOM 1882 O O . TYR A 1 245 ? -3.673 3.246 18.385 1.00 98.38 245 TYR A O 1
ATOM 1890 N N . SER A 1 246 ? -1.465 3.098 17.947 1.00 98.00 246 SER A N 1
ATOM 1891 C CA . SER A 1 246 ? -1.012 2.941 19.324 1.00 98.00 246 SER A CA 1
ATOM 1892 C C . SER A 1 246 ? 0.391 3.520 19.481 1.00 98.00 246 SER A C 1
ATOM 1894 O O . SER A 1 246 ? 1.274 3.235 18.672 1.00 98.00 246 SER A O 1
ATOM 1896 N N . ALA A 1 247 ? 0.603 4.332 20.519 1.00 97.62 247 ALA A N 1
ATOM 1897 C CA . ALA A 1 247 ? 1.907 4.930 20.802 1.00 97.62 247 ALA A CA 1
ATOM 1898 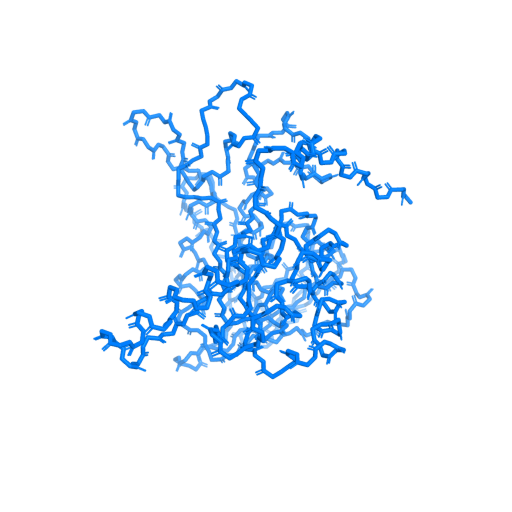C C . ALA A 1 247 ? 2.890 3.940 21.453 1.00 97.62 247 ALA A C 1
ATOM 1900 O O . ALA A 1 247 ? 4.100 4.066 21.273 1.00 97.62 247 ALA A O 1
ATOM 1901 N N . ASP A 1 248 ? 2.381 2.953 22.195 1.00 97.56 248 ASP A N 1
ATOM 1902 C CA . ASP A 1 248 ? 3.170 1.978 22.962 1.00 97.56 248 ASP A CA 1
ATOM 1903 C C . ASP A 1 248 ? 3.047 0.538 22.436 1.00 97.56 248 ASP A C 1
ATOM 1905 O O . ASP A 1 248 ? 3.682 -0.377 22.958 1.00 97.56 248 ASP A O 1
ATOM 1909 N N . GLY A 1 249 ? 2.238 0.339 21.395 1.00 97.56 249 GLY A N 1
ATOM 1910 C CA . GLY A 1 249 ? 1.973 -0.957 20.782 1.00 97.56 249 GLY A CA 1
ATOM 1911 C C . GLY A 1 249 ? 0.850 -1.757 21.434 1.00 97.56 249 GLY A C 1
ATOM 1912 O O . GLY A 1 249 ? 0.556 -2.863 20.981 1.00 97.56 249 GLY A O 1
ATOM 1913 N N . SER A 1 250 ? 0.186 -1.216 22.458 1.00 98.00 250 SER A N 1
ATOM 1914 C CA . SER A 1 250 ? -1.009 -1.818 23.042 1.00 98.00 250 SER A CA 1
ATOM 1915 C C . SER A 1 250 ? -2.278 -1.390 22.292 1.00 98.00 250 SER A C 1
ATOM 1917 O O . SER A 1 250 ? -2.502 -0.209 22.029 1.00 98.00 250 SER A O 1
ATOM 1919 N N . PHE A 1 251 ? -3.130 -2.359 21.945 1.00 98.44 251 PHE A N 1
ATOM 1920 C CA . PHE A 1 251 ? -4.416 -2.121 21.284 1.00 98.44 251 PHE A CA 1
ATOM 1921 C C . PHE A 1 251 ? -5.558 -2.587 22.183 1.00 98.44 251 PHE A C 1
ATOM 1923 O O . PHE A 1 251 ? -5.646 -3.762 22.546 1.00 98.44 251 PHE A O 1
ATOM 1930 N N . SER A 1 252 ? -6.445 -1.660 22.546 1.00 98.06 252 SER A N 1
ATOM 1931 C CA . SER A 1 252 ? -7.630 -1.966 23.350 1.00 98.06 252 SER A CA 1
ATOM 1932 C C . SER A 1 252 ? -8.792 -2.358 22.446 1.00 98.06 252 SER A C 1
ATOM 1934 O O . SER A 1 252 ? -9.172 -1.602 21.552 1.00 98.06 252 SER A O 1
ATOM 1936 N N . TRP A 1 253 ? -9.358 -3.539 22.686 1.00 98.62 253 TRP A N 1
ATOM 1937 C CA . TRP A 1 253 ? -10.512 -4.046 21.951 1.00 98.62 253 TRP A CA 1
ATOM 1938 C C . TRP A 1 253 ? -11.798 -3.762 22.721 1.00 98.62 253 TRP A C 1
ATOM 1940 O O . TRP A 1 253 ? -11.986 -4.249 23.836 1.00 98.62 253 TRP A O 1
ATOM 1950 N N . THR A 1 254 ? -12.697 -3.009 22.102 1.00 98.56 254 THR A N 1
ATOM 1951 C CA . THR A 1 254 ? -14.013 -2.685 22.655 1.00 98.56 254 THR A CA 1
ATOM 1952 C C . THR A 1 254 ? -15.041 -3.640 22.074 1.00 98.56 254 THR A C 1
ATOM 1954 O O . THR A 1 254 ? -15.131 -3.768 20.854 1.00 98.56 254 THR A O 1
ATOM 1957 N N . ALA A 1 255 ? -15.821 -4.305 22.929 1.00 98.56 255 ALA A N 1
ATOM 1958 C CA . ALA A 1 255 ? -16.926 -5.146 22.481 1.00 98.56 255 ALA A CA 1
ATOM 1959 C C . ALA A 1 255 ? -17.969 -4.309 21.723 1.00 98.56 255 ALA A C 1
ATOM 1961 O O . ALA A 1 255 ? -18.309 -3.201 22.142 1.00 98.56 255 ALA A O 1
ATOM 1962 N N . VAL A 1 256 ? -18.489 -4.846 20.622 1.00 98.50 256 VAL A N 1
ATOM 1963 C CA . VAL A 1 256 ? -19.498 -4.186 19.783 1.00 98.50 256 VAL A CA 1
ATOM 1964 C C . VAL A 1 256 ? -20.669 -5.117 19.502 1.00 98.50 256 VAL A C 1
ATOM 1966 O O . VAL A 1 256 ? -20.559 -6.333 19.620 1.00 98.50 256 VAL A O 1
ATOM 1969 N N . SER A 1 257 ? -21.815 -4.538 19.145 1.00 98.31 257 SER A N 1
ATOM 1970 C CA . SER A 1 257 ? -23.007 -5.284 18.730 1.00 98.31 257 SER A CA 1
ATOM 1971 C C . SER A 1 257 ? -23.369 -4.938 17.284 1.00 98.31 257 SER A C 1
ATOM 1973 O O . SER A 1 257 ? -23.346 -3.749 16.947 1.00 98.31 257 SER A O 1
ATOM 1975 N N . PRO A 1 258 ? -23.744 -5.919 16.441 1.00 98.44 258 PRO A N 1
ATOM 1976 C CA . PRO A 1 258 ? -24.191 -5.664 15.074 1.00 98.44 258 PRO A CA 1
ATOM 1977 C C . PRO A 1 258 ? -25.252 -4.562 14.991 1.00 98.44 258 PRO A C 1
ATOM 1979 O O . PRO A 1 258 ? -26.154 -4.491 15.825 1.00 98.44 258 PRO A O 1
ATOM 1982 N N . GLY A 1 259 ? -25.131 -3.689 13.992 1.00 98.00 259 GLY A N 1
ATOM 1983 C CA . GLY A 1 259 ? -26.020 -2.541 13.791 1.00 98.00 259 GLY A CA 1
ATOM 1984 C C . GLY A 1 259 ? -25.726 -1.324 14.674 1.00 98.00 259 GLY A C 1
ATOM 1985 O O . GLY A 1 259 ? -26.292 -0.261 14.428 1.00 98.00 259 GLY A O 1
ATOM 1986 N N . SER A 1 260 ? -24.829 -1.430 15.663 1.00 98.06 260 SER A N 1
ATOM 1987 C CA . SER A 1 260 ? -24.390 -0.258 16.434 1.00 98.06 260 SER A CA 1
ATOM 1988 C C . SER A 1 260 ? -23.671 0.745 15.524 1.00 98.06 260 SER A C 1
ATOM 1990 O O . SER A 1 260 ? -22.944 0.316 14.622 1.00 98.06 260 SER A O 1
ATOM 1992 N N . PRO A 1 261 ? -23.844 2.061 15.734 1.00 98.06 261 PRO A N 1
ATOM 1993 C CA . PRO A 1 261 ? -23.217 3.069 14.891 1.00 98.06 261 PRO A CA 1
ATOM 1994 C C . PRO A 1 261 ? -21.702 3.134 15.118 1.00 98.06 261 PRO A C 1
ATOM 1996 O O . PRO A 1 261 ? -21.222 3.021 16.247 1.00 98.06 261 PRO A O 1
ATOM 1999 N N . ILE A 1 262 ? -20.962 3.376 14.039 1.00 97.88 262 ILE A N 1
ATOM 2000 C CA . ILE A 1 262 ? -19.529 3.675 14.031 1.00 97.88 262 ILE A CA 1
ATOM 2001 C C . ILE A 1 262 ? -19.367 5.069 13.434 1.00 97.88 262 ILE A C 1
ATOM 2003 O O . ILE A 1 262 ? -19.703 5.290 12.272 1.00 97.88 262 ILE A O 1
ATOM 2007 N N . THR A 1 263 ? -18.840 6.016 14.204 1.00 97.88 263 THR A N 1
ATOM 2008 C CA . THR A 1 263 ? -18.437 7.315 13.655 1.00 97.88 263 THR A CA 1
ATOM 2009 C C . THR A 1 263 ? -17.091 7.149 12.968 1.00 97.88 263 THR A C 1
ATOM 2011 O O . THR A 1 263 ? -16.088 6.887 13.633 1.00 97.88 263 THR A O 1
ATOM 2014 N N . ALA A 1 264 ? -17.067 7.282 11.644 1.00 97.75 264 ALA A N 1
ATOM 2015 C CA . ALA A 1 264 ? -15.827 7.196 10.893 1.00 97.75 264 ALA A CA 1
ATOM 2016 C C . ALA A 1 264 ? -14.966 8.440 11.136 1.00 97.75 264 ALA A C 1
ATOM 2018 O O . ALA A 1 264 ? -15.471 9.559 11.256 1.00 97.75 264 ALA A O 1
ATOM 2019 N N . THR A 1 265 ? -13.658 8.215 11.212 1.00 96.88 265 THR A N 1
ATOM 2020 C CA . THR A 1 265 ? -12.643 9.267 11.241 1.00 96.88 265 THR A CA 1
ATOM 2021 C C . THR A 1 265 ? -11.585 8.946 10.200 1.00 96.88 265 THR A C 1
ATOM 2023 O O . THR A 1 265 ? -11.579 7.846 9.639 1.00 96.88 265 THR A O 1
ATOM 2026 N N . ASP A 1 266 ? -10.645 9.858 9.977 1.00 94.69 266 ASP A N 1
ATOM 2027 C CA . ASP A 1 266 ? -9.522 9.569 9.095 1.00 94.69 266 ASP A CA 1
ATOM 2028 C C . ASP A 1 266 ? -8.727 8.353 9.589 1.00 94.69 266 ASP A C 1
ATOM 2030 O O . ASP A 1 266 ? -8.303 7.539 8.769 1.00 94.69 266 ASP A O 1
ATOM 2034 N N . VAL A 1 267 ? -8.533 8.176 10.900 1.00 97.31 267 VAL A N 1
ATOM 2035 C CA . VAL A 1 267 ? -7.803 7.021 11.445 1.00 97.31 267 VAL A CA 1
ATOM 2036 C C . VAL A 1 267 ? -8.687 5.768 11.373 1.00 97.31 267 VAL A C 1
ATOM 2038 O O . VAL A 1 267 ? -9.782 5.771 11.945 1.00 97.31 267 VAL A O 1
ATOM 2041 N N . PRO A 1 268 ? -8.234 4.687 10.709 1.00 98.56 268 PRO A N 1
ATOM 2042 C CA . PRO A 1 268 ? -9.025 3.476 10.595 1.00 98.56 268 PRO A CA 1
ATOM 2043 C C . PRO A 1 268 ? -9.356 2.813 11.927 1.00 98.56 268 PRO A C 1
ATOM 2045 O O . PRO A 1 268 ? -8.561 2.801 12.872 1.00 98.56 268 PRO A O 1
ATOM 2048 N N . VAL A 1 269 ? -10.529 2.189 11.951 1.00 98.75 269 VAL A N 1
ATOM 2049 C CA . VAL A 1 269 ? -10.922 1.215 12.966 1.00 98.75 269 VAL A CA 1
ATOM 2050 C C . VAL A 1 269 ? -10.975 -0.171 12.339 1.00 98.75 269 VAL A C 1
ATOM 2052 O O . VAL A 1 269 ? -11.486 -0.346 11.232 1.00 98.75 269 VAL A O 1
ATOM 2055 N N . LEU A 1 270 ? -10.433 -1.154 13.048 1.00 98.88 270 LEU A N 1
ATOM 2056 C CA . LEU A 1 270 ? -10.445 -2.566 12.692 1.00 98.88 270 LEU A CA 1
ATOM 2057 C C . LEU A 1 270 ? -11.515 -3.282 13.516 1.00 98.88 270 LEU A C 1
ATOM 2059 O O . LEU A 1 270 ? -11.564 -3.122 14.734 1.00 98.88 270 LEU A O 1
ATOM 2063 N N . LEU A 1 271 ? -12.335 -4.098 12.861 1.00 98.81 271 LEU A N 1
ATOM 2064 C CA . LEU A 1 271 ? -13.369 -4.931 13.464 1.00 98.81 271 LEU A CA 1
ATOM 2065 C C . LEU A 1 271 ? -13.087 -6.412 13.207 1.00 98.81 271 LEU A C 1
ATOM 2067 O O . LEU A 1 271 ? -12.641 -6.780 12.114 1.00 98.81 271 LEU A O 1
ATOM 2071 N N . ARG A 1 272 ? -13.395 -7.251 14.198 1.00 97.69 272 ARG A N 1
ATOM 2072 C CA . ARG A 1 272 ? -13.272 -8.712 14.131 1.00 97.69 272 ARG A CA 1
ATOM 2073 C C . ARG A 1 272 ? -14.464 -9.435 14.726 1.00 97.69 272 ARG A C 1
ATOM 2075 O O . ARG A 1 272 ? -15.086 -8.883 15.664 1.00 97.69 272 ARG A O 1
#

Sequence (272 aa):
GSVPSYASPPPFDASAGFSTAQQGAFLAAVAAIVRQEDPDAVILLPGLSGPDGWSRDWLQGVIAAAGTDWFDIVNYHDYGPWNDLLARHTDFVAWLGSVGLGAKPIWLT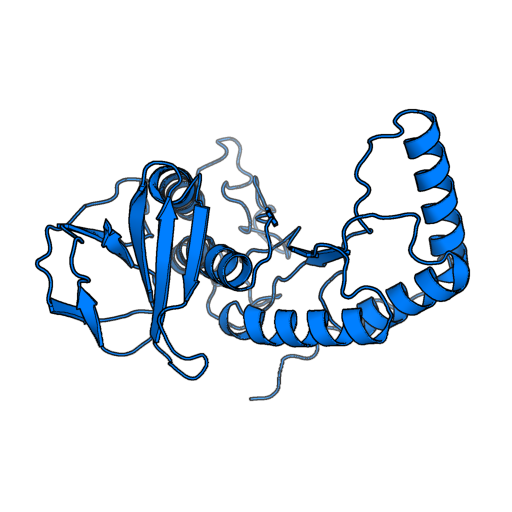ETGCSSDPSLSLRTDYPNSPEQQAADVFRRPLLAWGAGVPYVGWHTWIGGTNGSDPWRFYGLRLDDAARTPQPSLYSMQLLVSELLPFERVVRETADSSPLHRYRIERRDGSVRWVVWGSGTDTVPAGATAMTGVYSADGSFSWTAVSPGSPITATDVPVLLR

Secondary structure (DSSP, 8-state):
-PPP---------TTTSPPHHHHHHHHHHHHHHHHHH-TT--PBPPPBSSSSHHHHHHHHHHHHHH-STT-SBEEEEE-S-GGGHHHHHHHHHHHHHHTT-TTS-EEEEEE---S-TT--SS--S---HHHHHHHHHHHHHHHHHTT---EEES-SBPBPSSS-TTBT-SSB-SSTT-PBPHHHHHHHHHHHHHPSEEEEEE-S-TT-SEEEEEEEETTS-EEEEEEESSEEEPPTT--EEEES--SSS--PPEE--TT-EEE--SS-EEE-

Foldseek 3Di:
DDDDDDDDPDPPPPVPDDALLRVLVVLLVVLVVVCVVPVPDAFEDPEQAALDPVSLVSVLSSCVNNNDPSHQEYEYEAAEELLCLLVRVVVSLVSCVVSVNNPGAYAHAEYFYAQDQPQCPSYVDGHHLLLRLQCLPSNCLSCQQVVRPYHHYPDQEFDAPDPPNGARSHCFYPDPVSHGGQNVLLNVCCCVPQPPFPGKHFPDDSPDQKTKIWTQRPVRDIKIKIAGADKDWDAPPWQWKWWSGDGVSDIDIDGDDGRHIDGHYRTMMMTD

Radius of gyration: 20.43 Å; chains: 1; bounding box: 52×43×52 Å

pLDDT: mean 92.42, std 13.94, range [28.38, 98.88]